Protein AF-A0A2N2CXT6-F1 (afdb_monomer_lite)

Foldseek 3Di:
DVQVVVLVVVCVVQHDVVSVVVVVVCVPPGDDDPPVPDDPPVNVVVVVVVVVVVVVVVVVVVVVVVVVVVVVVVVVVVVVVVVVVVVVVVVVVVVVVVVVVVVVVVVVLVVQLVLLLVQLLVLVVVVAQPDPVLSVVVSVVDDSSPFDADPVRHTPCVVVVVVVCCVVPVVSGHDPPPPDDPPPPDDDDDPPPPPDDPPVVVVVVPPDDDD

Sequence (211 aa):
MKRMSYLKKLKELIGDEAFKKVEVDLNGKELILNDGNYIPKKTFDDKLDEIKTLTKEKETLTGDLKTSQESLKKMEDEKKSGNQTVEQQIADLTKKIDEQNNKIAQKDKELQLKSNESLLKDSLTGAGVKNPKNLKLLMKEFDLDKLEVDKDGKIKGFDDSVKKLQEDYKPLFGEEQFGGTPPGQGNGATTEDMKEMSTEDFYSSEVFGKK

Secondary structure (DSSP, 8-state):
-HHHHHHHHHHHHH-HHHHHHHHHHHTTPPP---SS----HHHHHHHHHHHHHHHHHHHHHHHHHHHHHHHHHHHHHHHHHHHHHHHHHHHHHHHHHHHHHHHHHHHHHHHHHHHHHHHHHHHHHHTTB--HHHHHHHGGGS-GGG--B-TTSPBTTHHHHHHHHHHHTGGGSB-----PPPTT------TTTTS---HHHHHTTTS----

Structure (mmCIF, N/CA/C/O backbone):
data_AF-A0A2N2CXT6-F1
#
_entry.id   AF-A0A2N2CXT6-F1
#
loop_
_atom_site.group_PDB
_atom_site.id
_atom_site.type_symbol
_atom_site.label_atom_id
_atom_site.label_alt_id
_atom_site.label_comp_id
_atom_site.label_asym_id
_atom_site.label_entity_id
_atom_site.label_seq_id
_atom_site.pdbx_PDB_ins_code
_atom_site.Cartn_x
_atom_site.Cartn_y
_atom_site.Cartn_z
_atom_site.occupancy
_atom_site.B_iso_or_equiv
_atom_site.auth_seq_id
_atom_site.auth_comp_id
_atom_site.auth_asym_id
_atom_site.auth_atom_id
_atom_site.pdbx_PDB_model_num
ATOM 1 N N . MET A 1 1 ? -52.787 5.821 65.951 1.00 48.72 1 MET A N 1
ATOM 2 C CA . MET A 1 1 ? -54.175 5.540 65.503 1.00 48.72 1 MET A CA 1
ATOM 3 C C . MET A 1 1 ? -54.448 4.062 65.179 1.00 48.72 1 MET A C 1
ATOM 5 O O . MET A 1 1 ? -55.516 3.592 65.537 1.00 48.72 1 MET A O 1
ATOM 9 N N . LYS A 1 2 ? -53.515 3.297 64.578 1.00 56.22 2 LYS A N 1
ATOM 10 C CA . LYS A 1 2 ? -53.733 1.874 64.212 1.00 56.22 2 LYS A CA 1
ATOM 11 C C . LYS A 1 2 ? -53.979 0.908 65.389 1.00 56.22 2 LYS A C 1
ATOM 13 O O . LYS A 1 2 ? -54.825 0.031 65.271 1.00 56.22 2 LYS A O 1
ATOM 18 N N . ARG A 1 3 ? -53.331 1.110 66.545 1.00 56.34 3 ARG A N 1
ATOM 19 C CA . ARG A 1 3 ? -53.453 0.231 67.732 1.00 56.34 3 ARG A CA 1
ATOM 20 C C . ARG A 1 3 ? -54.899 0.096 68.260 1.00 56.34 3 ARG A C 1
ATOM 22 O O . ARG A 1 3 ? -55.340 -1.002 68.575 1.00 56.34 3 ARG A O 1
ATOM 29 N N . MET A 1 4 ? -55.667 1.194 68.254 1.00 60.06 4 MET A N 1
ATOM 30 C CA . MET A 1 4 ? -57.096 1.217 68.628 1.00 60.06 4 MET A CA 1
ATOM 31 C C . MET A 1 4 ? -57.998 0.488 67.614 1.00 60.06 4 MET A C 1
ATOM 33 O O . MET A 1 4 ? -59.051 -0.024 67.979 1.00 60.06 4 MET A O 1
ATOM 37 N N . SER A 1 5 ? -57.589 0.410 66.341 1.00 71.88 5 SER A N 1
ATOM 38 C CA . SER A 1 5 ? -58.361 -0.262 65.286 1.00 71.88 5 SER A CA 1
ATOM 39 C C . SER A 1 5 ? -58.267 -1.788 65.383 1.00 71.88 5 SER A C 1
ATOM 41 O O . SER A 1 5 ? -59.262 -2.480 65.179 1.00 71.88 5 SER A O 1
ATOM 43 N N . TYR A 1 6 ? -57.095 -2.316 65.742 1.00 78.62 6 TYR A N 1
ATOM 44 C CA . TYR A 1 6 ? -56.853 -3.758 65.824 1.00 78.62 6 TYR A CA 1
ATOM 45 C C . TYR A 1 6 ? -57.490 -4.407 67.062 1.00 78.62 6 TYR A C 1
ATOM 47 O O . TYR A 1 6 ? -58.103 -5.464 66.941 1.00 78.62 6 TYR A O 1
ATOM 55 N N . LEU A 1 7 ? -57.436 -3.742 68.223 1.00 81.69 7 LEU A N 1
ATOM 56 C CA . LEU A 1 7 ? -58.114 -4.206 69.443 1.00 81.69 7 LEU A CA 1
ATOM 57 C C . LEU A 1 7 ? -59.638 -4.240 69.276 1.00 81.69 7 LEU A C 1
ATOM 59 O O . LEU A 1 7 ? -60.282 -5.193 69.704 1.00 81.69 7 LEU A O 1
ATOM 63 N N . LYS A 1 8 ? -60.209 -3.239 68.593 1.00 83.56 8 LYS A N 1
ATOM 64 C CA . LYS A 1 8 ? -61.645 -3.192 68.299 1.00 83.56 8 LYS A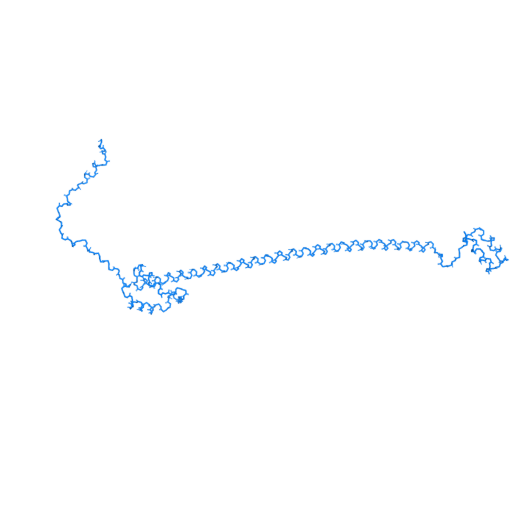 CA 1
ATOM 65 C C . LYS A 1 8 ? -62.089 -4.358 67.407 1.00 83.56 8 LYS A C 1
ATOM 67 O O . LYS A 1 8 ? -63.059 -5.027 67.738 1.00 83.56 8 LYS A O 1
ATOM 72 N N . LYS A 1 9 ? -61.343 -4.647 66.332 1.00 81.62 9 LYS A N 1
ATOM 73 C CA . LYS A 1 9 ? -61.611 -5.802 65.454 1.00 81.62 9 LYS A CA 1
ATOM 74 C C . LYS A 1 9 ? -61.485 -7.137 66.190 1.00 81.62 9 LYS A C 1
ATOM 76 O O . LYS A 1 9 ? -62.296 -8.027 65.970 1.00 81.62 9 LYS A O 1
ATOM 81 N N . LEU A 1 10 ? -60.489 -7.274 67.071 1.00 83.38 10 LEU A N 1
ATOM 82 C CA . LEU A 1 10 ? -60.334 -8.477 67.890 1.00 83.38 10 LEU A CA 1
ATOM 83 C C . LEU A 1 10 ? -61.543 -8.667 68.813 1.00 83.38 10 LEU A C 1
ATOM 85 O O . LEU A 1 10 ? -62.106 -9.756 68.848 1.00 83.38 10 LEU A O 1
ATOM 89 N N . LYS A 1 11 ? -61.970 -7.600 69.500 1.00 87.50 11 LYS A N 1
ATOM 90 C CA . LYS A 1 11 ? -63.149 -7.600 70.373 1.00 87.50 11 LYS A CA 1
ATOM 91 C C . LYS A 1 11 ? -64.435 -7.973 69.622 1.00 87.50 11 LYS A C 1
ATOM 93 O O . LYS A 1 11 ? -65.212 -8.769 70.134 1.00 87.50 11 LYS A O 1
ATOM 98 N N . GLU A 1 12 ? -64.634 -7.460 68.408 1.00 87.50 12 GLU A N 1
ATOM 99 C CA . GLU A 1 12 ? -65.776 -7.819 67.547 1.00 87.50 12 GLU A CA 1
ATOM 100 C C . GLU A 1 12 ? -65.766 -9.302 67.121 1.00 87.50 12 GLU A C 1
ATOM 102 O O . GLU A 1 12 ? -66.828 -9.906 67.014 1.00 87.50 12 GLU A O 1
ATOM 107 N N . LEU A 1 13 ? -64.589 -9.904 66.915 1.00 86.19 13 LEU A N 1
ATOM 108 C CA . LEU A 1 13 ? -64.441 -11.304 66.487 1.00 86.19 13 LEU A CA 1
ATOM 109 C C . LEU A 1 13 ? -64.679 -12.325 67.605 1.00 86.19 13 LEU A C 1
ATOM 111 O O . LEU A 1 13 ? -65.256 -13.380 67.353 1.00 86.19 13 LEU A O 1
ATOM 115 N N . ILE A 1 14 ? -64.192 -12.040 68.815 1.00 85.75 14 ILE A N 1
ATOM 116 C CA . ILE A 1 14 ? -64.220 -12.998 69.936 1.00 85.75 14 ILE A CA 1
ATOM 117 C C . ILE A 1 14 ? -65.287 -12.670 70.990 1.00 85.75 14 ILE A C 1
ATOM 119 O O . ILE A 1 14 ? -65.556 -13.495 71.860 1.00 85.75 14 ILE A O 1
ATOM 123 N N . GLY A 1 15 ? -65.909 -11.489 70.910 1.00 90.31 15 GLY A N 1
ATOM 124 C CA . GLY A 1 15 ? -66.922 -11.008 71.848 1.00 90.31 15 GLY A CA 1
ATOM 125 C C . GLY A 1 15 ? -66.353 -10.439 73.156 1.00 90.31 15 GLY A C 1
ATOM 126 O O . GLY A 1 15 ? -65.219 -10.713 73.552 1.00 90.31 15 GLY A O 1
ATOM 127 N N . ASP A 1 16 ? -67.167 -9.640 73.853 1.00 87.75 16 ASP A N 1
ATOM 128 C CA . ASP A 1 16 ? -66.777 -8.868 75.046 1.00 87.75 16 ASP A CA 1
ATOM 129 C C . ASP A 1 16 ? -66.263 -9.726 76.210 1.00 87.75 16 ASP A C 1
ATOM 131 O O . ASP A 1 16 ? -65.335 -9.327 76.917 1.00 87.75 16 ASP A O 1
ATOM 135 N N . GLU A 1 17 ? -66.856 -10.900 76.420 1.00 85.88 17 GLU A N 1
ATOM 136 C CA . GLU A 1 17 ? -66.517 -11.787 77.537 1.00 85.88 17 GLU A CA 1
ATOM 137 C C . GLU A 1 17 ? -65.172 -12.496 77.337 1.00 85.88 17 GLU A C 1
ATOM 139 O O . GLU A 1 17 ? -64.356 -12.551 78.260 1.00 85.88 17 GLU A O 1
ATOM 144 N N . ALA A 1 18 ? -64.904 -12.990 76.124 1.00 85.56 18 ALA A N 1
ATOM 145 C CA . ALA A 1 18 ? -63.624 -13.610 75.793 1.00 85.56 18 ALA A CA 1
ATOM 146 C C . ALA A 1 18 ? -62.510 -12.560 75.665 1.00 85.56 18 ALA A C 1
ATOM 148 O O . ALA A 1 18 ? -61.386 -12.801 76.107 1.00 85.56 18 ALA A O 1
ATOM 149 N N . PHE A 1 19 ? -62.828 -11.370 75.140 1.00 87.50 19 PHE A N 1
ATOM 150 C CA . PHE A 1 19 ? -61.871 -10.274 75.012 1.00 87.50 19 PHE A CA 1
ATOM 151 C C . PHE A 1 19 ? -61.313 -9.819 76.360 1.00 87.50 19 PHE A C 1
ATOM 153 O O . PHE A 1 19 ? -60.107 -9.640 76.461 1.00 87.50 19 PHE A O 1
ATOM 160 N N . LYS A 1 20 ? -62.133 -9.717 77.417 1.00 87.25 20 LYS A N 1
ATOM 161 C CA . LYS A 1 20 ? -61.652 -9.342 78.763 1.00 87.25 20 LYS A CA 1
ATOM 162 C C . LYS A 1 20 ? -60.561 -10.274 79.301 1.00 87.25 20 LYS A C 1
ATOM 164 O O . LYS A 1 20 ? -59.639 -9.804 79.955 1.00 87.25 20 LYS A O 1
ATOM 169 N N . LYS A 1 21 ? -60.648 -11.582 79.030 1.00 85.81 21 LYS A N 1
ATOM 170 C CA . LYS A 1 21 ? -59.610 -12.547 79.440 1.00 85.81 21 LYS A CA 1
ATOM 171 C C . LYS A 1 21 ? -58.322 -12.337 78.641 1.00 85.81 21 LYS A C 1
ATOM 173 O O . LYS A 1 21 ? -57.248 -12.236 79.218 1.00 85.81 21 LYS A O 1
ATOM 178 N N . VAL A 1 22 ? -58.456 -12.182 77.325 1.00 84.25 22 VAL A N 1
ATOM 179 C CA . VAL A 1 22 ? -57.323 -11.956 76.416 1.00 84.25 22 VAL A CA 1
ATOM 180 C C . VAL A 1 22 ? -56.658 -10.594 76.654 1.00 84.25 22 VAL A C 1
ATOM 182 O O . VAL A 1 22 ? -55.449 -10.478 76.508 1.00 84.25 22 VAL A O 1
ATOM 185 N N . GLU A 1 23 ? -57.406 -9.563 77.050 1.00 83.19 23 GLU A N 1
ATOM 186 C CA . GLU A 1 23 ? -56.890 -8.225 77.369 1.00 83.19 23 GLU A CA 1
ATOM 187 C C . GLU A 1 23 ? -55.966 -8.236 78.594 1.00 83.19 23 GLU A C 1
ATOM 189 O O . GLU A 1 23 ? -54.913 -7.595 78.577 1.00 83.19 23 GLU A O 1
ATOM 194 N N . VAL A 1 24 ? -56.318 -9.016 79.620 1.00 83.50 24 VAL A N 1
ATOM 195 C CA . VAL A 1 24 ? -55.458 -9.244 80.791 1.00 83.50 24 VAL A CA 1
ATOM 196 C C . VAL A 1 24 ? -54.164 -9.953 80.374 1.00 83.50 24 VAL A C 1
ATOM 198 O O . VAL A 1 24 ? -53.077 -9.498 80.730 1.00 83.50 24 VAL A O 1
ATOM 201 N N . ASP A 1 25 ? -54.264 -11.000 79.550 1.00 84.75 25 ASP A N 1
ATOM 202 C CA . ASP A 1 25 ? -53.106 -11.773 79.072 1.00 84.75 25 ASP A CA 1
ATOM 203 C C . ASP A 1 25 ? -52.219 -10.992 78.087 1.00 84.75 25 ASP A C 1
ATOM 205 O O . ASP A 1 25 ? -51.001 -11.199 78.012 1.00 84.75 25 ASP A O 1
ATOM 209 N N . LEU A 1 26 ? -52.815 -10.062 77.336 1.00 82.31 26 LEU A N 1
ATOM 210 C CA . LEU A 1 26 ? -52.103 -9.159 76.439 1.00 82.31 26 LEU A CA 1
ATOM 211 C C . LEU A 1 26 ? -51.131 -8.274 77.212 1.00 82.31 26 LEU A C 1
ATOM 213 O O . LEU A 1 26 ? -50.069 -7.966 76.674 1.00 82.31 26 LEU A O 1
ATOM 217 N N . ASN A 1 27 ? -51.449 -7.900 78.456 1.00 81.31 27 ASN A N 1
ATOM 218 C CA . ASN A 1 27 ? -50.549 -7.185 79.366 1.00 81.31 27 ASN A CA 1
ATOM 219 C C . ASN A 1 27 ? -49.819 -5.997 78.692 1.00 81.31 27 ASN A C 1
ATOM 221 O O . ASN A 1 27 ? -48.601 -5.845 78.784 1.00 81.31 27 ASN A O 1
ATOM 225 N N . GLY A 1 28 ? -50.554 -5.202 77.907 1.00 75.44 28 GLY A N 1
ATOM 226 C CA . GLY A 1 28 ? -50.016 -4.042 77.185 1.00 75.44 28 GLY A CA 1
ATOM 227 C C . GLY A 1 28 ? -49.174 -4.347 75.935 1.00 75.44 28 GLY A C 1
ATOM 228 O O . GLY A 1 28 ? -48.666 -3.411 75.313 1.00 75.44 28 GLY A O 1
ATOM 229 N N . LYS A 1 29 ? -49.033 -5.616 75.527 1.00 80.50 29 LYS A N 1
ATOM 230 C CA . LYS A 1 29 ? -48.363 -6.002 74.276 1.00 80.50 29 LYS A CA 1
ATOM 231 C C . LYS A 1 29 ? -49.138 -5.485 73.066 1.00 80.50 29 LYS A C 1
ATOM 233 O O . LYS A 1 29 ? -50.366 -5.527 73.007 1.00 80.50 29 LYS A O 1
ATOM 238 N N . GLU A 1 30 ? -48.398 -5.000 72.079 1.00 73.44 30 GLU A N 1
ATOM 239 C CA . GLU A 1 30 ? -48.969 -4.484 70.842 1.00 73.44 30 GLU A CA 1
ATOM 240 C C . GLU A 1 30 ? -49.370 -5.630 69.909 1.00 73.44 30 GLU A C 1
ATOM 242 O O . GLU A 1 30 ? -48.561 -6.493 69.573 1.00 73.44 30 GLU A O 1
ATOM 247 N N . LEU A 1 31 ? -50.636 -5.632 69.492 1.00 75.38 31 LEU A N 1
ATOM 248 C CA . LEU A 1 31 ? -51.155 -6.585 68.520 1.00 75.38 31 LEU A CA 1
ATOM 249 C C . LEU A 1 31 ? -50.823 -6.138 67.102 1.00 75.38 31 LEU A C 1
ATOM 251 O O . LEU A 1 31 ? -51.122 -5.010 66.702 1.00 75.38 31 LEU A O 1
ATOM 255 N N . ILE A 1 32 ? -50.279 -7.070 66.329 1.00 72.06 32 ILE A N 1
ATOM 256 C CA . ILE A 1 32 ? -50.061 -6.918 64.897 1.00 72.06 32 ILE A CA 1
ATOM 257 C C . ILE A 1 32 ? -50.969 -7.922 64.196 1.00 72.06 32 ILE A C 1
ATOM 259 O O . ILE A 1 32 ? -50.835 -9.129 64.379 1.00 72.06 32 ILE A O 1
ATOM 263 N N . LEU A 1 33 ? -51.905 -7.414 63.400 1.00 70.50 33 LEU A N 1
ATOM 264 C CA . LEU A 1 33 ? -52.712 -8.235 62.506 1.00 70.50 33 LEU A CA 1
ATOM 265 C C . LEU A 1 33 ? -51.978 -8.350 61.172 1.00 70.50 33 LEU A C 1
ATOM 267 O O . LEU A 1 33 ? -51.601 -7.336 60.588 1.00 70.50 33 LEU A O 1
ATOM 271 N N . ASN A 1 34 ? -51.772 -9.579 60.698 1.00 69.06 34 ASN A N 1
ATOM 272 C CA . ASN A 1 34 ? -51.255 -9.810 59.355 1.00 69.06 34 ASN A CA 1
ATOM 273 C C . ASN A 1 34 ? -52.377 -9.549 58.336 1.00 69.06 34 ASN A C 1
ATOM 275 O O . ASN A 1 34 ? -53.095 -10.459 57.935 1.00 69.06 34 ASN A O 1
ATOM 279 N N . ASP A 1 35 ? -52.549 -8.279 57.974 1.00 71.88 35 ASP A N 1
ATOM 280 C CA . ASP A 1 35 ? -53.516 -7.776 56.992 1.00 71.88 35 ASP A CA 1
ATOM 281 C C . ASP A 1 35 ? -52.929 -7.708 55.566 1.00 71.88 35 ASP A C 1
ATOM 283 O O . ASP A 1 35 ? -53.456 -7.005 54.706 1.00 71.88 35 ASP A O 1
ATOM 287 N N . GLY A 1 36 ? -51.826 -8.425 55.314 1.00 71.56 36 GLY A N 1
ATOM 288 C CA . GLY A 1 36 ? -51.054 -8.356 54.070 1.00 71.56 36 GLY A CA 1
ATOM 289 C C . GLY A 1 36 ? -50.041 -7.206 54.027 1.00 71.56 36 GLY A C 1
ATOM 290 O O . GLY A 1 36 ? -49.207 -7.174 53.127 1.00 71.56 36 GLY A O 1
ATOM 291 N N . ASN A 1 37 ? -50.061 -6.299 55.011 1.00 74.44 37 ASN A N 1
ATOM 292 C CA . ASN A 1 37 ? -49.143 -5.159 55.105 1.00 74.44 37 ASN A CA 1
ATOM 293 C C . ASN A 1 37 ? -48.044 -5.345 56.168 1.00 74.44 37 ASN A C 1
ATOM 295 O O . ASN A 1 37 ? -47.191 -4.472 56.345 1.00 74.44 37 ASN A O 1
ATOM 299 N N . TYR A 1 38 ? -48.066 -6.461 56.900 1.00 80.81 38 TYR A N 1
ATOM 300 C CA . TYR A 1 38 ? -47.029 -6.800 57.866 1.00 80.81 38 TYR A CA 1
ATOM 301 C C . TYR A 1 38 ? -45.895 -7.574 57.191 1.00 80.81 38 TYR A C 1
ATOM 303 O O . TYR A 1 38 ? -46.092 -8.686 56.706 1.00 80.81 38 TYR A O 1
ATOM 311 N N . ILE A 1 39 ? -44.693 -6.998 57.203 1.00 79.94 39 ILE A N 1
ATOM 312 C CA . ILE A 1 39 ? -43.472 -7.646 56.719 1.00 79.94 39 ILE A CA 1
ATOM 313 C C . ILE A 1 39 ? -42.577 -7.924 57.933 1.00 79.94 39 ILE A C 1
ATOM 315 O O . ILE A 1 39 ? -42.188 -6.981 58.629 1.00 79.94 39 ILE A O 1
ATOM 319 N N . PRO A 1 40 ? -42.236 -9.194 58.216 1.00 87.56 40 PRO A N 1
ATOM 320 C CA . PRO A 1 40 ? -41.283 -9.527 59.266 1.00 87.56 40 PRO A CA 1
ATOM 321 C C . PRO A 1 40 ? -39.928 -8.865 59.008 1.00 87.56 40 PRO A C 1
ATOM 323 O O . PRO A 1 40 ? -39.448 -8.851 57.875 1.00 87.56 40 PRO A O 1
ATOM 326 N N . LYS A 1 41 ? -39.273 -8.379 60.068 1.00 88.38 41 LYS A N 1
ATOM 327 C CA . LYS A 1 41 ? -37.978 -7.685 59.964 1.00 88.38 41 LYS A CA 1
ATOM 328 C C . LYS A 1 41 ? -36.941 -8.491 59.173 1.00 88.38 41 LYS A C 1
ATOM 330 O O . LYS A 1 41 ? -36.310 -7.941 58.286 1.00 88.38 41 LYS A O 1
ATOM 335 N N . LYS A 1 42 ? -36.849 -9.802 59.424 1.00 92.31 42 LYS A N 1
ATOM 336 C CA . LYS A 1 42 ? -35.959 -10.705 58.681 1.00 92.31 42 LYS A CA 1
ATOM 337 C C . LYS A 1 42 ? -36.195 -10.631 57.166 1.00 92.31 42 LYS A C 1
ATOM 339 O O . LYS A 1 42 ? -35.255 -10.455 56.415 1.00 92.31 42 LYS A O 1
ATOM 344 N N . THR A 1 43 ? -37.452 -10.693 56.725 1.00 87.62 43 THR A N 1
ATOM 345 C CA . THR A 1 43 ? -37.811 -10.617 55.301 1.00 87.62 43 THR A CA 1
ATOM 346 C C . THR A 1 43 ? -37.481 -9.255 54.689 1.00 87.62 43 THR A C 1
ATOM 348 O O . THR A 1 43 ? -37.123 -9.182 53.516 1.00 87.62 43 THR A O 1
ATOM 351 N N . PHE A 1 44 ? -37.612 -8.173 55.462 1.00 90.44 44 PHE A N 1
ATOM 352 C CA . PHE A 1 44 ? -37.191 -6.842 55.029 1.00 90.44 44 PHE A CA 1
ATOM 353 C C . PHE A 1 44 ? -35.667 -6.752 54.892 1.00 90.44 44 PHE A C 1
ATOM 355 O O . PHE A 1 44 ? -35.188 -6.294 53.859 1.00 90.44 44 PHE A O 1
ATOM 362 N N . ASP A 1 45 ? -34.927 -7.222 55.899 1.00 93.88 45 ASP A N 1
ATOM 363 C CA . ASP A 1 45 ? -33.463 -7.215 55.913 1.00 93.88 45 ASP A CA 1
ATOM 364 C C . ASP A 1 45 ? -32.904 -8.072 54.756 1.00 93.88 45 ASP A C 1
ATOM 366 O O . ASP A 1 45 ? -32.078 -7.583 53.986 1.00 93.88 45 ASP A O 1
ATOM 370 N N . ASP A 1 46 ? -33.447 -9.279 54.540 1.00 92.38 46 ASP A N 1
ATOM 371 C CA . ASP A 1 46 ? -33.073 -10.173 53.432 1.00 92.38 46 ASP A CA 1
ATOM 372 C C . ASP A 1 46 ? -33.259 -9.481 52.063 1.00 92.38 46 ASP A C 1
ATOM 374 O O . ASP A 1 46 ? -32.357 -9.477 51.223 1.00 92.38 46 ASP A O 1
ATOM 378 N N . LYS A 1 47 ? -34.413 -8.829 51.840 1.00 91.81 47 LYS A N 1
ATOM 379 C CA . LYS A 1 47 ? -34.688 -8.086 50.596 1.00 91.81 47 LYS A CA 1
ATOM 380 C C . LYS A 1 47 ? -33.820 -6.844 50.439 1.00 91.81 47 LYS A C 1
ATOM 382 O O . LYS A 1 47 ? -33.459 -6.482 49.321 1.00 91.81 47 LYS A O 1
ATOM 387 N N . LEU A 1 48 ? -33.513 -6.157 51.535 1.00 92.06 48 LEU A N 1
ATOM 388 C CA . LEU A 1 48 ? -32.657 -4.980 51.510 1.00 92.06 48 LEU A CA 1
ATOM 389 C C . LEU A 1 48 ? -31.233 -5.358 51.088 1.00 92.06 48 LEU A C 1
ATOM 391 O O . LEU A 1 48 ? -30.619 -4.643 50.294 1.00 92.06 48 LEU A O 1
ATOM 395 N N . ASP A 1 49 ? -30.717 -6.475 51.590 1.00 93.56 49 ASP A N 1
ATOM 396 C CA . ASP A 1 49 ? -29.387 -6.962 51.232 1.00 93.56 49 ASP A CA 1
ATOM 397 C C . ASP A 1 49 ? -29.335 -7.512 49.800 1.00 93.56 49 ASP A C 1
ATOM 399 O O . ASP A 1 49 ? -28.364 -7.248 49.083 1.00 93.56 49 ASP A O 1
ATOM 403 N N . GLU A 1 50 ? -30.408 -8.151 49.325 1.00 92.19 50 GLU A N 1
ATOM 404 C CA . GLU A 1 50 ? -30.582 -8.509 47.911 1.00 92.19 50 GLU A CA 1
ATOM 405 C C . GLU A 1 50 ? -30.533 -7.261 47.010 1.00 92.19 50 GLU A C 1
ATOM 407 O O . GLU A 1 50 ? -29.742 -7.202 46.068 1.00 92.19 50 GLU A O 1
ATOM 412 N N . ILE A 1 51 ? -31.295 -6.210 47.340 1.00 91.69 51 ILE A N 1
ATOM 413 C CA . ILE A 1 51 ? -31.312 -4.949 46.577 1.00 91.69 51 ILE A CA 1
ATOM 414 C C . ILE A 1 51 ? -29.931 -4.291 46.552 1.00 91.69 51 ILE A C 1
ATOM 416 O O . ILE A 1 51 ? -29.492 -3.829 45.496 1.00 91.69 51 ILE A O 1
ATOM 420 N N . LYS A 1 52 ? -29.223 -4.242 47.687 1.00 93.50 52 LYS A N 1
ATOM 421 C CA . LYS A 1 52 ? -27.855 -3.697 47.736 1.00 93.50 52 LYS A CA 1
ATOM 422 C C . LYS A 1 52 ? -26.906 -4.493 46.846 1.00 93.50 52 LYS A C 1
ATOM 424 O O . LYS A 1 52 ? -26.075 -3.895 46.167 1.00 93.50 52 LYS A O 1
ATOM 429 N N . THR A 1 53 ? -27.027 -5.818 46.854 1.00 91.94 53 THR A N 1
ATOM 430 C CA . THR A 1 53 ? -26.190 -6.710 46.044 1.00 91.94 53 THR A CA 1
ATOM 431 C C . THR A 1 53 ? -26.448 -6.484 44.559 1.00 91.94 53 THR A C 1
ATOM 433 O O . THR A 1 53 ? -25.512 -6.177 43.825 1.00 91.94 53 THR A O 1
ATOM 436 N N . LEU A 1 54 ? -27.716 -6.496 44.141 1.00 88.62 54 LEU A N 1
ATOM 437 C CA . LEU A 1 54 ? -28.116 -6.230 42.757 1.00 88.62 54 LEU A CA 1
ATOM 438 C C . LEU A 1 54 ? -27.711 -4.827 42.290 1.00 88.62 54 LEU A C 1
ATOM 440 O O . LEU A 1 54 ? -27.324 -4.641 41.140 1.00 88.62 54 LEU A O 1
ATOM 444 N N . THR A 1 55 ? -27.779 -3.829 43.173 1.00 86.38 55 THR A N 1
ATOM 445 C CA . THR A 1 55 ? -27.362 -2.457 42.845 1.00 86.38 55 THR A CA 1
ATOM 446 C C . THR A 1 55 ? -25.864 -2.396 42.566 1.00 86.38 55 THR A C 1
ATOM 448 O O . THR A 1 55 ? -25.466 -1.850 41.540 1.00 86.38 55 THR A O 1
ATOM 451 N N . LYS A 1 56 ? -25.042 -3.017 43.422 1.00 91.50 56 LYS A N 1
ATOM 452 C CA . LYS A 1 56 ? -23.591 -3.108 43.202 1.00 91.50 56 LYS A CA 1
ATOM 453 C C . LYS A 1 56 ? -23.258 -3.857 41.917 1.00 91.50 56 LYS A C 1
ATOM 455 O O . LYS A 1 56 ? -22.421 -3.404 41.149 1.00 91.50 56 LYS A O 1
ATOM 460 N N . GLU A 1 57 ? -23.921 -4.982 41.666 1.00 88.38 57 GLU A N 1
ATOM 461 C CA . GLU A 1 57 ? -23.709 -5.766 40.447 1.00 88.38 57 GLU A CA 1
ATOM 462 C C . GLU A 1 57 ? -24.064 -4.959 39.193 1.00 88.38 57 GLU A C 1
ATOM 464 O O . GLU A 1 57 ? -23.293 -4.922 38.236 1.00 88.38 57 GLU A O 1
ATOM 469 N N . LYS A 1 58 ? -25.183 -4.227 39.222 1.00 86.38 58 LYS A N 1
ATOM 470 C CA . LYS A 1 58 ? -25.583 -3.329 38.136 1.00 86.38 58 LYS A CA 1
ATOM 471 C C . LYS A 1 58 ? -24.565 -2.213 37.903 1.00 86.38 58 LYS A C 1
ATOM 473 O O . LYS A 1 58 ? -24.287 -1.890 36.749 1.00 86.38 58 LYS A O 1
ATOM 478 N N . GLU A 1 59 ? -24.034 -1.607 38.962 1.00 89.88 59 GLU A N 1
ATOM 479 C CA . GLU A 1 59 ? -22.996 -0.576 38.856 1.00 89.88 59 GLU A CA 1
ATOM 480 C C . GLU A 1 59 ? -21.722 -1.133 38.213 1.00 89.88 59 GLU A C 1
ATOM 482 O O . GLU A 1 59 ? -21.221 -0.531 37.263 1.00 89.88 59 GLU A O 1
ATOM 487 N N . THR A 1 60 ? -21.263 -2.311 38.648 1.00 88.62 60 THR A N 1
ATOM 488 C CA . THR A 1 60 ? -20.116 -3.011 38.049 1.00 88.62 60 THR A CA 1
ATOM 489 C C . THR A 1 60 ? -20.354 -3.304 36.571 1.00 88.62 60 THR A C 1
ATOM 491 O O . THR A 1 60 ? -19.566 -2.877 35.734 1.00 88.62 60 THR A O 1
ATOM 494 N N . LEU A 1 61 ? -21.484 -3.933 36.225 1.00 84.06 61 LEU A N 1
ATOM 495 C CA . LEU A 1 61 ? -21.828 -4.253 34.835 1.00 84.06 61 LEU A CA 1
ATOM 496 C C . LEU A 1 61 ? -21.919 -3.002 33.954 1.00 84.06 61 LEU A C 1
ATOM 498 O O . LEU A 1 61 ? -21.519 -3.024 32.792 1.00 84.06 61 LEU A O 1
ATOM 502 N N . THR A 1 62 ? -22.433 -1.897 34.496 1.00 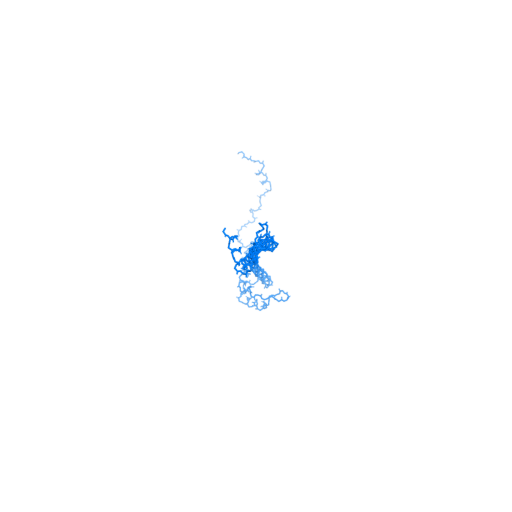85.25 62 THR A N 1
ATOM 503 C CA . THR A 1 62 ? -22.505 -0.619 33.773 1.00 85.25 62 THR A CA 1
ATOM 504 C C . THR A 1 62 ? -21.110 -0.031 33.549 1.00 85.25 62 THR A C 1
ATOM 506 O O . THR A 1 62 ? -20.837 0.502 32.471 1.00 85.25 62 THR A O 1
ATOM 509 N N . GLY A 1 63 ? -20.224 -0.143 34.543 1.00 88.81 63 GLY A N 1
ATOM 510 C CA . GLY A 1 63 ? -18.816 0.236 34.428 1.00 88.81 63 GLY A CA 1
ATOM 511 C C . GLY A 1 63 ? -18.093 -0.573 33.352 1.00 88.81 63 GLY A C 1
ATOM 512 O O . GLY A 1 63 ? -17.536 0.011 32.423 1.00 88.81 63 GLY A O 1
ATOM 513 N N . ASP A 1 64 ? -18.194 -1.900 33.420 1.00 86.81 64 ASP A N 1
ATOM 514 C CA . ASP A 1 64 ? -17.574 -2.820 32.463 1.00 86.81 64 ASP A CA 1
ATOM 515 C C . ASP A 1 64 ? -18.072 -2.573 31.034 1.00 86.81 64 ASP A C 1
ATOM 517 O O . ASP A 1 64 ? -17.279 -2.513 30.090 1.00 86.81 64 ASP A O 1
ATOM 521 N N . LEU A 1 65 ? -19.383 -2.355 30.865 1.00 84.38 65 LEU A N 1
ATOM 522 C CA . LEU A 1 65 ? -19.975 -2.034 29.567 1.00 84.38 65 LEU A CA 1
ATOM 523 C C . LEU A 1 65 ? -19.384 -0.745 28.988 1.00 84.38 65 LEU A C 1
ATOM 525 O O . LEU A 1 65 ? -19.036 -0.704 27.806 1.00 84.38 65 LEU A O 1
ATOM 529 N N . LYS A 1 66 ? -19.236 0.297 29.812 1.00 89.31 66 LYS A N 1
ATOM 530 C CA . LYS A 1 66 ? -18.653 1.572 29.385 1.00 89.31 66 LYS A CA 1
ATOM 531 C C . LYS A 1 66 ? -17.192 1.402 28.961 1.00 89.31 66 LYS A C 1
ATOM 533 O O . LYS A 1 66 ? -16.817 1.868 27.887 1.00 89.31 66 LYS A O 1
ATOM 538 N N . THR A 1 67 ? -16.387 0.686 29.745 1.00 88.56 67 THR A N 1
ATOM 539 C CA . THR A 1 67 ? -14.985 0.396 29.404 1.00 88.56 67 THR A CA 1
ATOM 540 C C . THR A 1 67 ? -14.866 -0.418 28.113 1.00 88.56 67 THR A C 1
ATOM 542 O O . THR A 1 67 ? -13.999 -0.148 27.277 1.00 88.56 67 THR A O 1
ATOM 545 N N . SER A 1 68 ? -15.760 -1.387 27.906 1.00 79.31 68 SER A N 1
ATOM 546 C CA . SER A 1 68 ? -15.800 -2.186 26.679 1.00 79.31 68 SER A CA 1
ATOM 547 C C . SER A 1 68 ? -16.157 -1.330 25.455 1.00 79.31 68 SER A C 1
ATOM 549 O O . SER A 1 68 ? -15.495 -1.418 24.421 1.00 79.31 68 SER A O 1
ATOM 551 N N . GLN A 1 69 ? -17.131 -0.422 25.583 1.00 84.69 69 GLN A N 1
ATOM 552 C CA . GLN A 1 69 ? -17.493 0.531 24.527 1.00 84.69 69 GLN A CA 1
ATOM 553 C C . GLN A 1 69 ? -16.350 1.494 24.175 1.00 84.69 69 GLN A C 1
ATOM 555 O O . GLN A 1 69 ? -16.118 1.765 22.996 1.00 84.69 69 GLN A O 1
ATOM 560 N N . GLU A 1 70 ? -15.625 2.005 25.172 1.00 89.06 70 GLU A N 1
ATOM 561 C CA . GLU A 1 70 ? -14.446 2.856 24.958 1.00 89.06 70 GLU A CA 1
ATOM 562 C C . GLU A 1 70 ? -13.327 2.090 24.236 1.00 89.06 70 GLU A C 1
ATOM 564 O O . GLU A 1 70 ? -12.732 2.610 23.289 1.00 89.06 70 GLU A O 1
ATOM 569 N N . SER A 1 71 ? -13.101 0.829 24.614 1.00 84.25 71 SER A N 1
ATOM 570 C CA . SER A 1 71 ? -12.112 -0.044 23.969 1.00 84.25 71 SER A CA 1
ATOM 571 C C . SER A 1 71 ? -12.467 -0.340 22.508 1.00 84.25 71 SER A C 1
ATOM 573 O O . SER A 1 71 ? -11.599 -0.265 21.640 1.00 84.25 71 SER A O 1
ATOM 575 N N . LEU A 1 72 ? -13.744 -0.611 22.212 1.00 83.50 72 LEU A N 1
ATOM 576 C CA . LEU A 1 72 ? -14.222 -0.837 20.844 1.00 83.50 72 LEU A CA 1
ATOM 577 C C . LEU A 1 72 ? -14.048 0.399 19.960 1.00 83.50 72 LEU A C 1
ATOM 579 O O . LEU A 1 72 ? -13.538 0.274 18.849 1.00 83.50 72 LEU A O 1
ATOM 583 N N . LYS A 1 73 ? -14.400 1.593 20.457 1.00 87.25 73 LYS A N 1
ATOM 584 C CA . LYS A 1 73 ? -14.166 2.845 19.719 1.00 87.25 73 LYS A CA 1
ATOM 585 C C . LYS A 1 73 ? -12.688 3.039 19.401 1.00 87.25 73 LYS A C 1
ATOM 587 O O . LYS A 1 73 ? -12.343 3.322 18.260 1.00 87.25 73 LYS A O 1
ATOM 592 N N . LYS A 1 74 ? -11.817 2.813 20.389 1.00 86.50 74 LYS A N 1
ATOM 593 C CA . LYS A 1 74 ? -10.370 2.919 20.193 1.00 86.50 74 LYS A CA 1
ATOM 594 C C . LYS A 1 74 ? -9.870 1.945 19.117 1.00 86.50 74 LYS A C 1
ATOM 596 O O . LYS A 1 74 ? -9.115 2.354 18.243 1.00 86.50 74 LYS A O 1
ATOM 601 N N . MET A 1 75 ? -10.336 0.692 19.131 1.00 78.88 75 MET A N 1
ATOM 602 C CA . MET A 1 75 ? -9.998 -0.295 18.096 1.00 78.88 75 MET A CA 1
ATOM 603 C C . MET A 1 75 ? -10.521 0.096 16.706 1.00 78.88 75 MET A C 1
ATOM 605 O O . MET A 1 75 ? -9.831 -0.121 15.710 1.00 78.88 75 MET A O 1
ATOM 609 N N . GLU A 1 76 ? -11.727 0.661 16.606 1.00 78.31 76 GLU A N 1
ATOM 610 C CA . GLU A 1 76 ? -12.268 1.153 15.333 1.00 78.31 76 GLU A CA 1
ATOM 611 C C . GLU A 1 76 ? -11.445 2.316 14.767 1.00 78.31 76 GLU A C 1
ATOM 613 O O . GLU A 1 76 ? -11.173 2.341 13.563 1.00 78.31 76 GLU A O 1
ATOM 618 N N . ASP A 1 77 ? -11.025 3.249 15.620 1.00 81.25 77 ASP A N 1
ATOM 619 C CA . ASP A 1 77 ? -10.207 4.399 15.232 1.00 81.25 77 ASP A CA 1
ATOM 620 C C . ASP A 1 77 ? -8.789 3.969 14.810 1.00 81.25 77 ASP A C 1
ATOM 622 O O . ASP A 1 77 ? -8.291 4.401 13.763 1.00 81.25 77 ASP A O 1
ATOM 626 N N 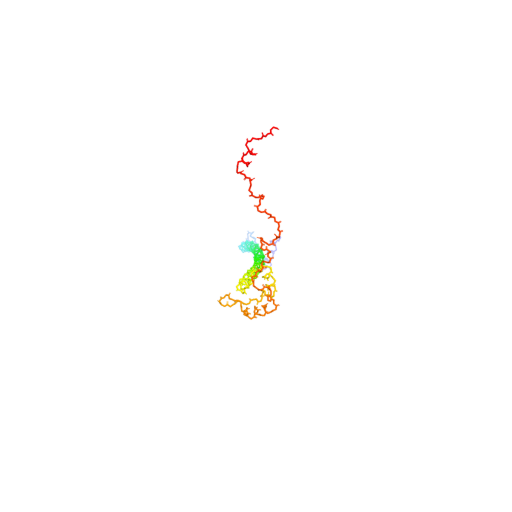. GLU A 1 78 ? -8.162 3.052 15.557 1.00 80.69 78 GLU A N 1
ATOM 627 C CA . GLU A 1 78 ? -6.865 2.443 15.214 1.00 80.69 78 GLU A CA 1
ATOM 628 C C . GLU A 1 78 ? -6.940 1.668 13.883 1.00 80.69 78 GLU A C 1
ATOM 630 O O . GLU A 1 78 ? -6.054 1.784 13.034 1.00 80.69 78 GLU A O 1
ATOM 635 N N . LYS A 1 79 ? -8.031 0.930 13.633 1.00 76.50 79 LYS A N 1
ATOM 636 C CA . LYS A 1 79 ? -8.228 0.185 12.378 1.00 76.50 79 LYS A CA 1
ATOM 637 C C . LYS A 1 79 ? -8.416 1.106 11.170 1.00 76.50 79 LYS A C 1
ATOM 639 O O . LYS A 1 79 ? -7.865 0.830 10.105 1.00 76.50 79 LYS A O 1
ATOM 644 N N . LYS A 1 80 ? -9.185 2.191 11.310 1.00 77.88 80 LYS A N 1
ATOM 645 C CA . LYS A 1 80 ? -9.396 3.172 10.230 1.00 77.88 80 LYS A CA 1
ATOM 646 C C . LYS A 1 80 ? -8.090 3.870 9.852 1.00 77.88 80 LYS A C 1
ATOM 648 O O . LYS A 1 80 ? -7.741 3.905 8.676 1.00 77.88 80 LYS A O 1
ATOM 653 N N . SER A 1 81 ? -7.348 4.354 10.845 1.00 73.44 81 SER A N 1
ATOM 654 C CA . SER A 1 81 ? -6.069 5.044 10.633 1.00 73.44 81 SER A CA 1
ATOM 655 C C . SER A 1 81 ? -4.981 4.121 10.067 1.00 73.44 81 SER A C 1
ATOM 657 O O . SER A 1 81 ? -4.271 4.510 9.135 1.00 73.44 81 SER A O 1
ATOM 659 N N . GLY A 1 82 ? -4.896 2.876 10.549 1.00 77.50 82 GLY A N 1
ATOM 660 C CA . GLY A 1 82 ? -4.000 1.858 9.996 1.00 77.50 82 GLY A CA 1
ATOM 661 C C . GLY A 1 82 ? -4.304 1.534 8.530 1.00 77.50 82 GLY A C 1
ATOM 662 O O . GLY A 1 82 ? -3.407 1.587 7.690 1.00 77.50 82 GLY A O 1
ATOM 663 N N . ASN A 1 83 ? -5.573 1.276 8.195 1.00 71.44 83 ASN A N 1
ATOM 664 C CA . ASN A 1 83 ? -5.970 0.933 6.826 1.00 71.44 83 ASN A CA 1
ATOM 665 C C . ASN A 1 83 ? -5.746 2.087 5.838 1.00 71.44 83 ASN A C 1
ATOM 667 O O . ASN A 1 83 ? -5.207 1.858 4.759 1.00 71.44 83 ASN A O 1
ATOM 671 N N . GLN A 1 84 ? -6.084 3.325 6.216 1.00 74.38 84 GLN A N 1
ATOM 672 C CA . GLN A 1 84 ? -5.846 4.495 5.361 1.00 74.38 84 GLN A CA 1
ATOM 673 C C . GLN A 1 84 ? -4.353 4.700 5.071 1.00 74.38 84 GLN A C 1
ATOM 675 O O . GLN A 1 84 ? -3.984 5.035 3.947 1.00 74.38 84 GLN A O 1
ATOM 680 N N . THR A 1 85 ? -3.490 4.455 6.061 1.00 80.50 85 THR A N 1
ATOM 681 C CA . THR A 1 85 ? -2.033 4.572 5.895 1.00 80.50 85 THR A CA 1
ATOM 682 C C . THR A 1 85 ? -1.496 3.510 4.933 1.00 80.50 85 THR A C 1
ATOM 684 O O . THR A 1 85 ? -0.683 3.817 4.062 1.00 80.50 85 THR A O 1
ATOM 687 N N . VAL A 1 86 ? -1.972 2.267 5.049 1.00 82.56 86 VAL A N 1
ATOM 688 C CA . VAL A 1 86 ? -1.551 1.160 4.175 1.00 82.56 86 VAL A CA 1
ATOM 689 C C . VAL A 1 86 ? -2.027 1.372 2.736 1.00 82.56 86 VAL A C 1
ATOM 691 O O . VAL A 1 86 ? -1.240 1.196 1.808 1.00 82.56 86 VAL A O 1
ATOM 694 N N . GLU A 1 87 ? -3.274 1.800 2.525 1.00 82.12 87 GLU A N 1
ATOM 695 C CA . GLU A 1 87 ? -3.800 2.101 1.185 1.00 82.12 87 GLU A CA 1
ATOM 696 C C . GLU A 1 87 ? -3.006 3.219 0.493 1.00 82.12 87 GLU A C 1
ATOM 698 O O . GLU A 1 87 ? -2.648 3.085 -0.679 1.00 82.12 87 GLU A O 1
ATOM 703 N N . GLN A 1 88 ? -2.657 4.285 1.223 1.00 85.12 88 GLN A N 1
ATOM 704 C CA . GLN A 1 88 ? -1.804 5.362 0.706 1.00 85.12 88 GLN A CA 1
ATOM 705 C C . GLN A 1 88 ? -0.402 4.862 0.341 1.00 85.12 88 GLN A C 1
ATOM 707 O O . GLN A 1 88 ? 0.094 5.163 -0.743 1.00 85.12 88 GLN A O 1
ATOM 712 N N . GLN A 1 89 ? 0.222 4.050 1.200 1.00 82.69 89 GLN A N 1
ATOM 713 C CA . GLN A 1 89 ? 1.536 3.466 0.916 1.00 82.69 89 GLN A CA 1
ATOM 714 C C . GLN A 1 89 ? 1.514 2.554 -0.314 1.00 82.69 89 GLN A C 1
ATOM 716 O O . GLN A 1 89 ? 2.440 2.603 -1.123 1.00 82.69 89 GLN A O 1
ATOM 721 N N . ILE A 1 90 ? 0.464 1.745 -0.485 1.00 86.00 90 ILE A N 1
ATOM 722 C CA . ILE A 1 90 ? 0.297 0.886 -1.664 1.00 86.00 90 ILE A CA 1
ATOM 723 C C . ILE A 1 90 ? 0.143 1.736 -2.928 1.00 86.00 90 ILE A C 1
ATOM 725 O O . ILE A 1 90 ? 0.792 1.441 -3.934 1.00 86.00 90 ILE A O 1
ATOM 729 N N . ALA A 1 91 ? -0.665 2.797 -2.890 1.00 87.56 91 ALA A N 1
ATOM 730 C CA . ALA A 1 91 ? -0.844 3.696 -4.028 1.00 87.56 91 ALA A CA 1
ATOM 731 C C . ALA A 1 91 ? 0.474 4.388 -4.425 1.00 87.56 91 ALA A C 1
ATOM 733 O O . ALA A 1 91 ? 0.847 4.385 -5.600 1.00 87.56 91 ALA A O 1
ATOM 734 N N . ASP A 1 92 ? 1.219 4.905 -3.445 1.00 87.06 92 ASP A N 1
ATOM 735 C CA . ASP A 1 92 ? 2.515 5.550 -3.669 1.00 87.06 92 ASP A CA 1
ATOM 736 C C . ASP A 1 92 ? 3.567 4.576 -4.214 1.00 87.06 92 ASP A C 1
ATOM 738 O O . ASP A 1 92 ? 4.323 4.919 -5.128 1.00 87.06 92 ASP A O 1
ATOM 742 N N . LEU A 1 93 ? 3.629 3.354 -3.673 1.00 86.50 93 LEU A N 1
ATOM 743 C CA . LEU A 1 93 ? 4.539 2.315 -4.159 1.00 86.50 93 LEU A CA 1
ATOM 744 C C . LEU A 1 93 ? 4.184 1.878 -5.582 1.00 86.50 93 LEU A C 1
ATOM 746 O O . LEU A 1 93 ? 5.082 1.767 -6.413 1.00 86.50 93 LEU A O 1
ATOM 750 N N . THR A 1 94 ? 2.897 1.697 -5.881 1.00 84.56 94 THR A N 1
ATOM 751 C CA . THR A 1 94 ? 2.422 1.339 -7.228 1.00 84.56 94 THR A CA 1
ATOM 752 C C . THR A 1 94 ? 2.822 2.410 -8.239 1.00 84.56 94 THR A C 1
ATOM 754 O O . THR A 1 94 ? 3.456 2.104 -9.246 1.00 84.56 94 THR A O 1
ATOM 757 N N . LYS A 1 95 ? 2.580 3.688 -7.919 1.00 89.06 95 LYS A N 1
ATOM 758 C CA . LYS A 1 95 ? 2.983 4.809 -8.776 1.00 89.06 95 LYS A CA 1
ATOM 759 C C . LYS A 1 95 ? 4.497 4.847 -9.013 1.00 89.06 95 LYS A C 1
ATOM 761 O O . LYS A 1 95 ? 4.938 5.059 -10.140 1.00 89.06 95 LYS A O 1
ATOM 766 N N . LYS A 1 96 ? 5.306 4.614 -7.972 1.00 83.94 96 LYS A N 1
ATOM 767 C CA . LYS A 1 96 ? 6.774 4.554 -8.101 1.00 83.94 96 LYS A CA 1
ATOM 768 C C . LYS A 1 96 ? 7.232 3.408 -9.001 1.00 83.94 96 LYS A C 1
ATOM 770 O O . LYS A 1 96 ? 8.155 3.609 -9.789 1.00 83.94 96 LYS A O 1
ATOM 775 N N . ILE A 1 97 ? 6.603 2.238 -8.895 1.00 85.12 97 ILE A N 1
ATOM 776 C CA . ILE A 1 97 ? 6.900 1.079 -9.746 1.00 85.12 97 ILE A CA 1
ATOM 777 C C . ILE A 1 97 ? 6.586 1.403 -11.211 1.00 85.12 97 ILE A C 1
ATOM 779 O O . ILE A 1 97 ? 7.435 1.182 -12.073 1.00 85.12 97 ILE A O 1
ATOM 783 N N . ASP A 1 98 ? 5.429 2.001 -11.497 1.00 85.81 98 ASP A N 1
ATOM 784 C CA . ASP A 1 98 ? 5.050 2.380 -12.864 1.00 85.81 98 ASP A CA 1
ATOM 785 C C . ASP A 1 98 ? 6.007 3.422 -13.463 1.00 85.81 98 ASP A C 1
ATOM 787 O O . ASP A 1 98 ? 6.449 3.300 -14.609 1.00 85.81 98 ASP A O 1
ATOM 791 N N . GLU A 1 99 ? 6.394 4.437 -12.686 1.00 86.00 99 GLU A N 1
ATOM 792 C CA . GLU A 1 99 ? 7.386 5.431 -13.109 1.00 86.00 99 GLU A CA 1
ATOM 793 C C . GLU A 1 99 ? 8.757 4.800 -13.397 1.00 86.00 99 GLU A C 1
ATOM 795 O O . GLU A 1 99 ? 9.428 5.188 -14.359 1.00 86.00 99 GLU A O 1
ATOM 800 N N . GLN A 1 100 ? 9.190 3.833 -12.585 1.00 82.56 100 GLN A N 1
ATOM 801 C CA . GLN A 1 100 ? 10.447 3.115 -12.795 1.00 82.56 100 GLN A CA 1
ATOM 802 C C . GLN A 1 100 ? 10.395 2.216 -14.029 1.00 82.56 100 GLN A C 1
ATOM 804 O O . GLN A 1 100 ? 11.319 2.271 -14.839 1.00 82.56 100 GLN A O 1
ATOM 809 N N . ASN A 1 101 ? 9.314 1.462 -14.223 1.00 82.44 101 ASN A N 1
ATOM 810 C CA . ASN A 1 101 ? 9.129 0.613 -15.401 1.00 82.44 101 ASN A CA 1
ATOM 811 C C . ASN A 1 101 ? 9.148 1.434 -16.693 1.00 82.44 101 ASN A C 1
ATOM 813 O O . ASN A 1 101 ? 9.824 1.061 -17.650 1.00 82.44 101 ASN A O 1
ATOM 817 N N . ASN A 1 102 ? 8.492 2.597 -16.703 1.00 84.50 102 ASN A N 1
ATOM 818 C CA . ASN A 1 102 ? 8.532 3.506 -17.847 1.00 84.50 102 ASN A CA 1
ATOM 819 C C . ASN A 1 102 ? 9.950 4.030 -18.123 1.00 84.50 102 ASN A C 1
ATOM 821 O O . ASN A 1 102 ? 10.371 4.087 -19.278 1.00 84.50 102 ASN A O 1
ATOM 825 N N . LYS A 1 103 ? 10.714 4.381 -17.080 1.00 80.62 103 LYS A N 1
ATOM 826 C CA . LYS A 1 103 ? 12.116 4.807 -17.230 1.00 80.62 103 LYS A CA 1
ATOM 827 C C . LYS A 1 103 ? 13.006 3.683 -17.753 1.00 80.62 103 LYS A C 1
ATOM 829 O O . LYS A 1 103 ? 13.852 3.949 -18.602 1.00 80.62 103 LYS A O 1
ATOM 834 N N . ILE A 1 104 ? 12.820 2.457 -17.265 1.00 81.12 104 ILE A N 1
ATOM 835 C CA . ILE A 1 104 ? 13.555 1.276 -17.732 1.00 81.12 104 ILE A CA 1
ATOM 836 C C . ILE A 1 104 ? 13.233 1.023 -19.203 1.00 81.12 104 ILE A C 1
ATOM 838 O O . ILE A 1 104 ? 14.149 1.002 -20.011 1.00 81.12 104 ILE A O 1
ATOM 842 N N . ALA A 1 105 ? 11.954 0.978 -19.585 1.00 80.00 105 ALA A N 1
ATOM 843 C CA . ALA A 1 105 ? 11.550 0.780 -20.976 1.00 80.00 105 ALA A CA 1
ATOM 844 C C . ALA A 1 105 ? 12.119 1.858 -21.918 1.00 80.00 105 ALA A C 1
ATOM 846 O O . ALA A 1 105 ? 12.578 1.555 -23.019 1.00 80.00 105 ALA A O 1
ATOM 847 N N . GLN A 1 106 ? 12.140 3.123 -21.483 1.00 80.88 106 GLN A N 1
ATOM 848 C CA . GLN A 1 106 ? 12.780 4.203 -22.240 1.00 80.88 106 GLN A CA 1
ATOM 849 C C . GLN A 1 106 ? 14.293 4.007 -22.365 1.00 80.88 106 GLN A C 1
ATOM 851 O O . GLN A 1 106 ? 14.850 4.235 -23.438 1.00 80.88 106 GLN A O 1
ATOM 856 N N . LYS A 1 107 ? 14.962 3.588 -21.286 1.00 77.12 107 LYS A N 1
ATOM 857 C CA . LYS A 1 107 ? 16.408 3.337 -21.274 1.00 77.12 107 LYS A CA 1
ATOM 858 C C . LYS A 1 107 ? 16.797 2.134 -22.119 1.00 77.12 107 LYS A C 1
ATOM 860 O O . LYS A 1 107 ? 17.777 2.225 -22.850 1.00 77.12 107 LYS A O 1
ATOM 865 N N . ASP A 1 108 ? 16.015 1.067 -22.072 1.00 79.12 108 ASP A N 1
ATOM 866 C CA . ASP A 1 108 ? 16.208 -0.120 -22.898 1.00 79.12 108 ASP A CA 1
ATOM 867 C C . ASP A 1 108 ? 16.031 0.225 -24.375 1.00 79.12 108 ASP A C 1
ATOM 869 O O . ASP A 1 108 ? 16.884 -0.126 -25.189 1.00 79.12 108 ASP A O 1
ATOM 873 N N . LYS A 1 109 ? 15.003 1.017 -24.719 1.00 83.75 109 LYS A N 1
ATOM 874 C CA . LYS A 1 109 ? 14.832 1.526 -26.084 1.00 83.75 109 LYS A CA 1
ATOM 875 C C . LYS A 1 109 ? 16.017 2.396 -26.520 1.00 83.75 109 LYS A C 1
ATOM 877 O O . LYS A 1 109 ? 16.520 2.240 -27.629 1.00 83.75 109 LYS A O 1
ATOM 882 N N . GLU A 1 110 ? 16.491 3.297 -25.658 1.00 82.50 110 GLU A N 1
ATOM 883 C CA . GLU A 1 110 ? 17.659 4.146 -25.936 1.00 82.50 110 GLU A CA 1
ATOM 884 C C . GLU A 1 110 ? 18.931 3.309 -26.166 1.00 82.50 110 GLU A C 1
ATOM 886 O O . GLU A 1 110 ? 19.697 3.580 -27.092 1.00 82.50 110 GLU A O 1
ATOM 891 N N . LEU A 1 111 ? 19.156 2.283 -25.342 1.00 81.50 111 LEU A N 1
ATOM 892 C CA . LEU A 1 111 ? 20.284 1.359 -25.465 1.00 81.50 111 LEU A CA 1
ATOM 893 C C . LEU A 1 111 ? 20.202 0.530 -26.745 1.00 81.50 111 LEU A C 1
ATOM 895 O O . LEU A 1 111 ? 21.199 0.418 -27.456 1.00 81.50 111 LEU A O 1
ATOM 899 N N . GLN A 1 112 ? 19.023 -0.005 -27.060 1.00 85.25 112 GLN A N 1
ATOM 900 C CA . GLN A 1 112 ? 18.788 -0.770 -28.280 1.00 85.25 112 GLN A CA 1
ATOM 901 C C . GLN A 1 112 ? 19.057 0.086 -29.520 1.00 85.25 112 GLN A C 1
ATOM 903 O O . GLN A 1 112 ? 19.795 -0.339 -30.405 1.00 85.25 112 GLN A O 1
ATOM 908 N N . LEU A 1 113 ? 18.541 1.317 -29.554 1.00 86.12 113 LEU A N 1
ATOM 909 C CA . LEU A 1 113 ? 18.784 2.255 -30.648 1.00 86.12 113 LEU A CA 1
ATOM 910 C C . LEU A 1 113 ? 20.273 2.565 -30.825 1.00 86.12 113 LEU A C 1
ATOM 912 O O . LEU A 1 113 ? 20.773 2.498 -31.944 1.00 86.12 113 LEU A O 1
ATOM 916 N N . LYS A 1 114 ? 21.001 2.837 -29.735 1.00 82.81 114 LYS A N 1
ATOM 917 C CA . LYS A 1 114 ? 22.455 3.073 -29.787 1.00 82.81 114 LYS A CA 1
ATOM 918 C C . LYS A 1 114 ? 23.234 1.843 -30.251 1.00 82.81 114 LYS A C 1
ATOM 920 O O . LYS A 1 114 ? 24.195 1.976 -31.004 1.00 82.81 114 LYS A O 1
ATOM 925 N N . SER A 1 115 ? 22.826 0.652 -29.817 1.00 82.88 115 SER A N 1
ATOM 926 C CA . SER A 1 115 ? 23.426 -0.608 -30.262 1.00 82.88 115 SER A CA 1
ATOM 927 C C . SER A 1 115 ? 23.207 -0.821 -31.759 1.00 82.88 115 SER A C 1
ATOM 929 O O . SER A 1 115 ? 24.156 -1.117 -32.482 1.00 82.88 115 SER A O 1
ATOM 931 N N . ASN A 1 116 ? 21.979 -0.606 -32.239 1.00 87.06 116 ASN A N 1
ATOM 932 C CA . ASN A 1 116 ? 21.628 -0.707 -33.654 1.00 87.06 116 ASN A CA 1
ATOM 933 C C . ASN A 1 116 ? 22.383 0.331 -34.493 1.00 87.06 116 ASN A C 1
ATOM 935 O O . ASN A 1 116 ? 22.894 -0.000 -35.559 1.00 87.06 116 ASN A O 1
ATOM 939 N N . GLU A 1 117 ? 22.505 1.564 -33.997 1.00 88.75 117 GLU A N 1
ATOM 940 C CA . GLU A 1 117 ? 23.280 2.630 -34.633 1.00 88.75 117 GLU A CA 1
ATOM 941 C C . GLU A 1 117 ? 24.755 2.235 -34.789 1.00 88.75 117 GLU A C 1
ATOM 943 O O . GLU A 1 117 ? 25.316 2.368 -35.879 1.00 88.75 117 GLU A O 1
ATOM 948 N N . SER A 1 118 ? 25.377 1.714 -33.725 1.00 86.94 118 SER A N 1
ATOM 949 C CA . SER A 1 118 ? 26.773 1.263 -33.759 1.00 86.94 118 SER A CA 1
ATOM 950 C C . SER A 1 118 ? 26.963 0.101 -34.728 1.00 86.94 118 SER A C 1
ATOM 952 O O . SER A 1 118 ? 27.848 0.151 -35.578 1.00 86.94 118 SER A O 1
ATOM 954 N N . LEU A 1 119 ? 26.099 -0.913 -34.649 1.00 89.31 119 LEU A N 1
ATOM 955 C CA . LEU A 1 119 ? 26.174 -2.087 -35.511 1.00 89.31 119 LEU A CA 1
ATOM 956 C C . LEU A 1 119 ? 26.004 -1.716 -36.989 1.00 89.31 119 LEU A C 1
ATOM 958 O O . LEU A 1 119 ? 26.746 -2.204 -37.846 1.00 89.31 119 LEU A O 1
ATOM 962 N N . LEU A 1 120 ? 25.052 -0.833 -37.299 1.00 91.06 120 LEU A N 1
ATOM 963 C CA . LEU A 1 120 ? 24.830 -0.347 -38.657 1.00 91.06 120 LEU A CA 1
ATOM 964 C C . LEU A 1 120 ? 26.036 0.435 -39.167 1.00 91.06 120 LEU A C 1
ATOM 966 O O . LEU A 1 120 ? 26.469 0.233 -40.302 1.00 91.06 120 LEU A O 1
ATOM 970 N N . LYS A 1 121 ? 26.606 1.299 -38.326 1.00 90.38 121 LYS A N 1
ATOM 971 C CA . LYS A 1 121 ? 27.817 2.045 -38.653 1.00 90.38 121 LYS A CA 1
ATOM 972 C C . LYS A 1 121 ? 28.984 1.116 -38.985 1.00 90.38 121 LYS A C 1
ATOM 974 O O . LYS A 1 121 ? 29.650 1.331 -40.000 1.00 90.38 121 LYS A O 1
ATOM 979 N N . ASP A 1 122 ? 29.219 0.098 -38.166 1.00 89.75 122 ASP A N 1
ATOM 980 C CA . ASP A 1 122 ? 30.308 -0.858 -38.375 1.00 89.75 122 ASP A CA 1
ATOM 981 C C . ASP A 1 122 ? 30.083 -1.671 -39.655 1.00 89.75 122 ASP A C 1
ATOM 983 O O . ASP A 1 122 ? 30.998 -1.834 -40.464 1.00 89.75 122 ASP A O 1
ATOM 987 N N . SER A 1 123 ? 28.836 -2.079 -39.901 1.00 89.94 123 SER A N 1
ATOM 988 C CA . SER A 1 123 ? 28.450 -2.827 -41.100 1.00 89.94 123 SER A CA 1
ATOM 989 C C . SER A 1 123 ? 28.629 -1.996 -42.381 1.00 89.94 123 SER A C 1
ATOM 991 O O . SER A 1 123 ? 29.214 -2.473 -43.353 1.00 89.94 123 SER A O 1
ATOM 993 N N . LEU A 1 124 ? 28.196 -0.727 -42.390 1.00 91.06 124 LEU A N 1
ATOM 994 C CA . LEU A 1 124 ? 28.370 0.190 -43.530 1.00 91.06 124 LEU A CA 1
ATOM 995 C C . LEU A 1 124 ? 29.843 0.548 -43.769 1.00 91.06 124 LEU A C 1
ATOM 997 O O . LEU A 1 124 ? 30.284 0.654 -44.915 1.00 91.06 124 LEU A O 1
ATOM 1001 N N . THR A 1 125 ? 30.622 0.698 -42.696 1.00 89.62 125 THR A N 1
ATOM 1002 C CA . THR A 1 125 ? 32.071 0.926 -42.793 1.00 89.62 125 THR A CA 1
ATOM 1003 C C . THR A 1 125 ? 32.764 -0.294 -43.403 1.00 89.62 125 THR A C 1
ATOM 1005 O O . THR A 1 125 ? 33.569 -0.146 -44.324 1.00 89.62 125 THR A O 1
ATOM 1008 N N . GLY A 1 126 ? 32.397 -1.505 -42.964 1.00 88.50 126 GLY A N 1
ATOM 1009 C CA . GLY A 1 126 ? 32.861 -2.767 -43.548 1.00 88.50 126 GLY A CA 1
ATOM 1010 C C . GLY A 1 126 ? 32.468 -2.937 -45.020 1.00 88.50 126 GLY A C 1
ATOM 1011 O O . GLY A 1 126 ? 33.234 -3.501 -45.797 1.00 88.50 126 GLY A O 1
ATOM 1012 N N . ALA A 1 127 ? 31.328 -2.372 -45.429 1.00 87.62 127 ALA A N 1
ATOM 1013 C CA . ALA A 1 127 ? 30.873 -2.324 -46.819 1.00 87.62 127 ALA A CA 1
ATOM 1014 C C . ALA A 1 127 ? 31.578 -1.258 -47.690 1.00 87.62 127 ALA A C 1
ATOM 1016 O O . ALA A 1 127 ? 31.263 -1.128 -48.875 1.00 87.62 127 ALA A O 1
ATOM 1017 N N . GLY A 1 128 ? 32.532 -0.498 -47.135 1.00 86.19 128 GLY A N 1
ATOM 1018 C CA . GLY A 1 128 ? 33.375 0.438 -47.886 1.00 86.19 128 GLY A CA 1
ATOM 1019 C C . GLY A 1 128 ? 32.967 1.912 -47.805 1.00 86.19 128 GLY A C 1
ATOM 1020 O O . GLY A 1 128 ? 33.490 2.726 -48.570 1.00 86.19 128 GLY A O 1
ATOM 1021 N N . VAL A 1 129 ? 32.070 2.290 -46.888 1.00 88.44 129 VAL A N 1
ATOM 1022 C CA . VAL A 1 129 ? 31.732 3.700 -46.628 1.00 88.44 129 VAL A CA 1
ATOM 1023 C C . VAL A 1 129 ? 32.780 4.310 -45.692 1.00 88.44 129 VAL A C 1
ATOM 1025 O O . VAL A 1 129 ? 32.666 4.227 -44.472 1.00 88.44 129 VAL A O 1
ATOM 1028 N N . LYS A 1 130 ? 33.829 4.921 -46.256 1.00 82.50 130 LYS A N 1
ATOM 1029 C CA . LYS A 1 130 ? 34.940 5.493 -45.466 1.00 82.50 130 LYS A CA 1
ATOM 1030 C C . LYS A 1 130 ? 34.690 6.932 -44.995 1.00 82.50 130 LYS A C 1
ATOM 1032 O O . LYS A 1 130 ? 35.239 7.342 -43.977 1.00 82.50 130 LYS A O 1
ATOM 1037 N N . ASN A 1 131 ? 33.859 7.702 -45.706 1.00 85.94 131 ASN A N 1
ATOM 1038 C CA . ASN A 1 131 ? 33.593 9.100 -45.360 1.00 85.94 131 ASN A CA 1
ATOM 1039 C C . ASN A 1 131 ? 32.524 9.213 -44.249 1.00 85.94 131 ASN A C 1
ATOM 1041 O O . ASN A 1 131 ? 31.384 8.782 -44.458 1.00 85.94 131 ASN A O 1
ATOM 1045 N N . PRO A 1 132 ? 32.815 9.870 -43.107 1.00 85.00 132 PRO A N 1
ATOM 1046 C CA . PRO A 1 132 ? 31.851 10.063 -42.020 1.00 85.00 132 PRO A CA 1
ATOM 1047 C C . PRO A 1 132 ? 30.562 10.795 -42.424 1.00 85.00 132 PRO A C 1
ATOM 1049 O O . PRO A 1 132 ? 29.516 10.578 -41.809 1.00 85.00 132 PRO A O 1
ATOM 1052 N N . LYS A 1 133 ? 30.610 11.675 -43.436 1.00 87.31 133 LYS A N 1
ATOM 1053 C CA . LYS A 1 133 ? 29.419 12.369 -43.955 1.00 87.31 133 LYS A CA 1
ATOM 1054 C C . LYS A 1 133 ? 28.511 11.415 -44.728 1.00 87.31 133 LYS A C 1
ATOM 1056 O O . LYS A 1 133 ? 27.302 11.437 -44.518 1.00 87.31 133 LYS A O 1
ATOM 1061 N N . ASN A 1 134 ? 29.099 10.555 -45.557 1.00 88.00 134 ASN A N 1
ATOM 1062 C CA . ASN A 1 134 ? 28.370 9.560 -46.346 1.0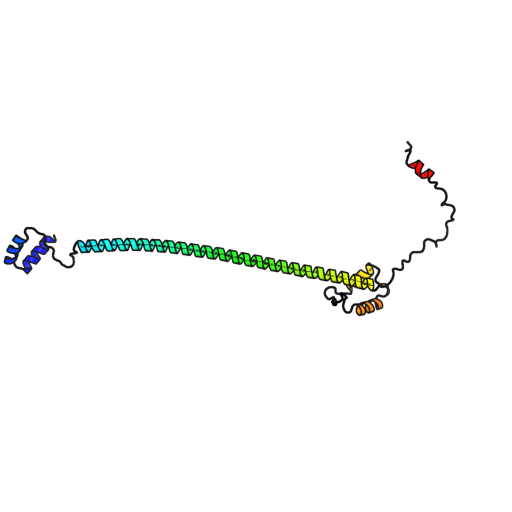0 88.00 134 ASN A CA 1
ATOM 1063 C C . ASN A 1 134 ? 27.760 8.490 -45.442 1.00 88.00 134 ASN A C 1
ATOM 1065 O O . ASN A 1 134 ? 26.612 8.104 -45.631 1.00 88.00 134 ASN A O 1
ATOM 1069 N N . LEU A 1 135 ? 28.491 8.088 -44.400 1.00 88.75 135 LEU A N 1
ATOM 1070 C CA . LEU A 1 135 ? 28.004 7.173 -43.376 1.00 88.75 135 LEU A CA 1
ATOM 1071 C C . LEU A 1 135 ? 26.735 7.712 -42.702 1.00 88.75 135 LEU A C 1
ATOM 1073 O O . LEU A 1 135 ? 25.710 7.041 -42.692 1.00 88.75 135 LEU A O 1
ATOM 1077 N N . LYS A 1 136 ? 26.768 8.959 -42.213 1.00 88.44 136 LYS A N 1
ATOM 1078 C CA . LYS A 1 136 ? 25.593 9.604 -41.601 1.00 88.44 136 LYS A CA 1
ATOM 1079 C C . LYS A 1 136 ? 24.415 9.751 -42.562 1.00 88.44 136 LYS A C 1
ATOM 1081 O O . LYS A 1 136 ? 23.280 9.800 -42.101 1.00 88.44 136 LYS A O 1
ATOM 1086 N N . LEU A 1 137 ? 24.676 9.896 -43.859 1.00 89.12 137 LEU A N 1
ATOM 1087 C CA . LEU A 1 137 ? 23.631 9.996 -44.872 1.00 89.12 137 LEU A CA 1
ATOM 1088 C C . LEU A 1 137 ? 22.967 8.634 -45.093 1.00 89.12 137 LEU A C 1
ATOM 1090 O O . LEU A 1 137 ? 21.757 8.531 -44.950 1.00 89.12 137 LEU A O 1
ATOM 1094 N N . LEU A 1 138 ? 23.762 7.592 -45.336 1.00 89.00 138 LEU A N 1
ATOM 1095 C CA . LEU A 1 138 ? 23.270 6.235 -45.579 1.00 89.00 138 LEU A CA 1
ATOM 1096 C C . LEU A 1 138 ? 22.585 5.627 -44.353 1.00 89.00 138 LEU A C 1
ATOM 1098 O O . LEU A 1 138 ? 21.612 4.901 -44.500 1.00 89.00 138 LEU A O 1
ATOM 1102 N N . MET A 1 139 ? 23.027 5.961 -43.138 1.00 89.69 139 MET A N 1
ATOM 1103 C CA . MET A 1 139 ? 22.359 5.513 -41.911 1.00 89.69 139 MET A CA 1
ATOM 1104 C C . MET A 1 139 ? 20.906 6.000 -41.801 1.00 89.69 139 MET A C 1
ATOM 1106 O O . MET A 1 139 ? 20.112 5.341 -41.141 1.00 89.69 139 MET A O 1
ATOM 1110 N N . LYS A 1 140 ? 20.536 7.119 -42.444 1.00 89.12 140 LYS A N 1
ATOM 1111 C CA . LYS A 1 140 ? 19.152 7.629 -42.436 1.00 89.12 140 LYS A CA 1
ATOM 1112 C C . LYS A 1 140 ? 18.199 6.816 -43.308 1.00 89.12 140 LYS A C 1
ATOM 1114 O O . LYS A 1 140 ? 16.993 6.923 -43.116 1.00 89.12 140 LYS A O 1
ATOM 1119 N N . GLU A 1 141 ? 18.731 6.012 -44.224 1.00 87.81 141 GLU A N 1
ATOM 1120 C CA . GLU A 1 141 ? 17.937 5.105 -45.058 1.00 87.81 141 GLU A CA 1
ATOM 1121 C C . GLU A 1 141 ? 17.484 3.856 -44.282 1.00 87.81 141 GLU A C 1
ATOM 1123 O O . GLU A 1 141 ? 16.628 3.106 -44.749 1.00 87.81 141 GLU A O 1
ATOM 1128 N N . PHE A 1 142 ? 18.026 3.633 -43.078 1.00 88.06 142 PHE A N 1
ATOM 1129 C CA . PHE A 1 142 ? 17.661 2.516 -42.213 1.00 88.06 142 PHE A CA 1
ATOM 1130 C C . PHE A 1 142 ? 16.805 2.982 -41.033 1.00 88.06 142 PHE A C 1
ATOM 1132 O O . PHE A 1 142 ? 17.135 3.929 -40.318 1.00 88.06 142 PHE A O 1
ATOM 1139 N N . ASP A 1 143 ? 15.722 2.250 -40.779 1.00 89.12 143 ASP A N 1
ATOM 1140 C CA . ASP A 1 143 ? 14.899 2.422 -39.584 1.00 89.12 143 ASP A CA 1
ATOM 1141 C C . ASP A 1 143 ? 15.532 1.658 -38.410 1.00 89.12 143 ASP A C 1
ATOM 1143 O O . ASP A 1 143 ? 15.359 0.445 -38.272 1.00 89.12 143 ASP A O 1
ATOM 1147 N N . LEU A 1 144 ? 16.289 2.374 -37.569 1.00 87.06 144 LEU A N 1
ATOM 1148 C CA . LEU A 1 144 ? 16.980 1.803 -36.405 1.00 87.06 144 LEU A CA 1
ATOM 1149 C C . LEU A 1 144 ? 16.024 1.124 -35.411 1.00 87.06 144 LEU A C 1
ATOM 1151 O O . LEU A 1 144 ? 16.442 0.189 -34.729 1.00 87.06 144 LEU A O 1
ATOM 1155 N N . ASP A 1 145 ? 14.763 1.563 -35.331 1.00 86.25 145 ASP A N 1
ATOM 1156 C CA . ASP A 1 145 ? 13.749 0.989 -34.436 1.00 86.25 145 ASP A CA 1
ATOM 1157 C C . ASP A 1 145 ? 13.233 -0.371 -34.950 1.00 86.25 145 ASP A C 1
ATOM 1159 O O . ASP A 1 145 ? 12.745 -1.184 -34.165 1.00 86.25 145 ASP A O 1
ATOM 1163 N N . LYS A 1 146 ? 13.346 -0.644 -36.258 1.00 87.19 146 LYS A N 1
ATOM 1164 C CA . LYS A 1 146 ? 12.871 -1.889 -36.902 1.00 87.19 146 LYS A CA 1
ATOM 1165 C C . LYS A 1 146 ? 13.994 -2.824 -37.337 1.00 87.19 146 LYS A C 1
ATOM 1167 O O . LYS A 1 146 ? 13.762 -3.787 -38.066 1.00 87.19 146 LYS A O 1
ATOM 1172 N N . LEU A 1 147 ? 15.215 -2.524 -36.925 1.00 86.31 147 LEU A N 1
ATOM 1173 C CA . LEU A 1 147 ? 16.395 -3.236 -37.367 1.00 86.31 147 LEU A CA 1
ATOM 1174 C C . LEU A 1 147 ? 16.482 -4.594 -36.658 1.00 86.31 147 LEU A C 1
ATOM 1176 O O . LEU A 1 147 ? 16.627 -4.670 -35.438 1.00 86.31 147 LEU A O 1
ATOM 1180 N N . GLU A 1 148 ? 16.373 -5.675 -37.430 1.00 87.00 148 GLU A N 1
ATOM 1181 C CA . GLU A 1 148 ? 16.492 -7.035 -36.910 1.00 87.00 148 GLU A CA 1
ATOM 1182 C C . GLU A 1 148 ? 17.939 -7.521 -36.973 1.00 87.00 148 GLU A C 1
ATOM 1184 O O . GLU A 1 148 ? 18.552 -7.551 -38.042 1.00 87.00 148 GLU A O 1
ATOM 1189 N N . VAL A 1 149 ? 18.458 -7.968 -35.832 1.00 87.69 149 VAL A N 1
ATOM 1190 C CA . VAL A 1 149 ? 19.782 -8.587 -35.721 1.00 87.69 149 VAL A CA 1
ATOM 1191 C C . VAL A 1 149 ? 19.614 -10.105 -35.628 1.00 87.69 149 VAL A C 1
ATOM 1193 O O . VAL A 1 149 ? 18.705 -10.607 -34.959 1.00 87.69 149 VAL A O 1
ATOM 1196 N N . ASP A 1 150 ? 20.436 -10.853 -36.353 1.00 87.81 150 ASP A N 1
ATOM 1197 C CA . ASP A 1 150 ? 20.478 -12.309 -36.284 1.00 87.81 150 ASP A CA 1
ATOM 1198 C C . ASP A 1 150 ? 21.274 -12.816 -35.066 1.00 87.81 150 ASP A C 1
ATOM 1200 O O . ASP A 1 150 ? 21.772 -12.054 -34.237 1.00 87.81 150 ASP A O 1
ATOM 1204 N N . LYS A 1 151 ? 21.366 -14.142 -34.930 1.00 82.12 151 LYS A N 1
ATOM 1205 C CA . LYS A 1 151 ? 22.085 -14.785 -33.817 1.00 82.12 151 LYS A CA 1
ATOM 1206 C C . LYS A 1 151 ? 23.600 -14.589 -33.890 1.00 82.12 151 LYS A C 1
ATOM 1208 O O . LYS A 1 151 ? 24.267 -14.751 -32.873 1.00 82.12 151 LYS A O 1
ATOM 1213 N N . ASP A 1 152 ? 24.114 -14.251 -35.067 1.00 82.19 152 ASP A N 1
ATOM 1214 C CA . ASP A 1 152 ? 25.532 -14.038 -35.334 1.00 82.19 152 ASP A CA 1
ATOM 1215 C C . ASP A 1 152 ? 25.925 -12.561 -35.144 1.00 82.19 152 ASP A C 1
ATOM 1217 O O . ASP A 1 152 ? 27.077 -12.186 -35.365 1.00 82.19 152 ASP A O 1
ATOM 1221 N N . GLY A 1 153 ? 24.978 -11.717 -34.711 1.00 79.75 153 GLY A N 1
ATOM 1222 C CA . GLY A 1 153 ? 25.196 -10.297 -34.462 1.00 79.75 153 GLY A CA 1
ATOM 1223 C C . GLY A 1 153 ? 25.195 -9.447 -35.730 1.00 79.75 153 GLY A C 1
ATOM 1224 O O . GLY A 1 153 ? 25.687 -8.323 -35.691 1.00 79.75 153 GLY A O 1
ATOM 1225 N N . LYS A 1 154 ? 24.667 -9.950 -36.851 1.00 87.88 154 LYS A N 1
ATOM 1226 C CA . LYS A 1 154 ? 24.559 -9.212 -38.115 1.00 87.88 154 LYS A CA 1
ATOM 1227 C C . LYS A 1 154 ? 23.143 -8.720 -38.358 1.00 87.88 154 LYS A C 1
ATOM 1229 O O . LYS A 1 154 ? 22.157 -9.305 -37.920 1.00 87.88 154 LYS A O 1
ATOM 1234 N N . ILE A 1 155 ? 23.046 -7.633 -39.107 1.00 91.00 155 ILE A N 1
ATOM 1235 C CA . ILE A 1 155 ? 21.772 -7.048 -39.511 1.00 91.00 155 ILE A CA 1
ATOM 1236 C C . ILE A 1 155 ? 21.148 -7.936 -40.595 1.00 91.00 155 ILE A C 1
ATOM 1238 O O . ILE A 1 155 ? 21.747 -8.160 -41.651 1.00 91.00 155 ILE A O 1
ATOM 1242 N N . LYS A 1 156 ? 19.941 -8.452 -40.359 1.00 90.69 156 LYS A N 1
ATOM 1243 C CA . LYS A 1 156 ? 19.246 -9.296 -41.338 1.00 90.69 156 LYS A CA 1
ATOM 1244 C C . LYS A 1 156 ? 18.938 -8.512 -42.611 1.00 90.69 156 LYS A C 1
ATOM 1246 O O . LYS A 1 156 ? 18.481 -7.375 -42.552 1.00 90.69 156 LYS A O 1
ATOM 1251 N N . GLY A 1 157 ? 19.157 -9.134 -43.771 1.00 87.12 157 GLY A N 1
ATOM 1252 C CA . GLY A 1 157 ? 18.887 -8.505 -45.073 1.00 87.12 157 GLY A CA 1
ATOM 1253 C C . GLY A 1 157 ? 19.788 -7.304 -45.389 1.00 87.12 157 GLY A C 1
ATOM 1254 O O . GLY A 1 157 ? 19.511 -6.545 -46.321 1.00 87.12 157 GLY A O 1
ATOM 1255 N N . PHE A 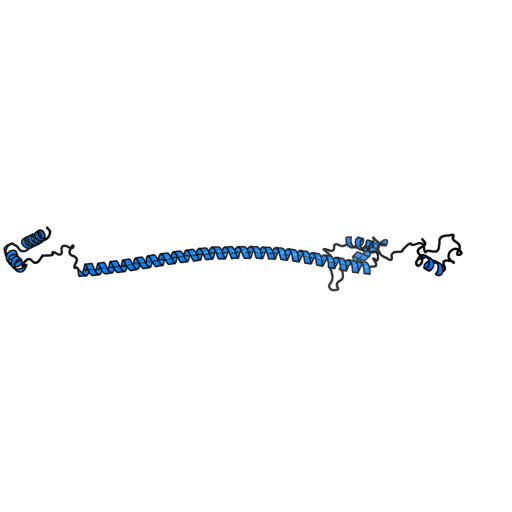1 158 ? 20.866 -7.118 -44.622 1.00 90.75 158 PHE A N 1
ATOM 1256 C CA . PHE A 1 158 ? 21.807 -6.024 -44.820 1.00 90.75 158 PHE A CA 1
ATOM 1257 C C . PHE A 1 158 ? 22.512 -6.104 -46.168 1.00 90.75 158 PHE A C 1
ATOM 1259 O O . PHE A 1 158 ? 22.567 -5.101 -46.871 1.00 90.75 158 PHE A O 1
ATOM 1266 N N . ASP A 1 159 ? 22.971 -7.290 -46.569 1.00 88.88 159 ASP A N 1
ATOM 1267 C CA . ASP A 1 159 ? 23.696 -7.476 -47.830 1.00 88.88 159 ASP A CA 1
ATOM 1268 C C . ASP A 1 159 ? 22.853 -7.067 -49.048 1.00 88.88 159 ASP A C 1
ATOM 1270 O O . ASP A 1 159 ? 23.355 -6.419 -49.966 1.00 88.88 159 ASP A O 1
ATOM 1274 N N . ASP A 1 160 ? 21.558 -7.389 -49.045 1.00 89.62 160 ASP A N 1
ATOM 1275 C CA . ASP A 1 160 ? 20.638 -7.010 -50.123 1.00 89.62 160 ASP A CA 1
ATOM 1276 C C . ASP A 1 160 ? 20.338 -5.507 -50.113 1.00 89.62 160 ASP A C 1
ATOM 1278 O O . ASP A 1 160 ? 20.259 -4.875 -51.168 1.00 89.62 160 ASP A O 1
ATOM 1282 N N . SER A 1 161 ? 20.206 -4.923 -48.920 1.00 86.69 161 SER A N 1
ATOM 1283 C CA . SER A 1 161 ? 19.972 -3.487 -48.746 1.00 86.69 161 SER A CA 1
ATOM 1284 C C . SER A 1 161 ? 21.187 -2.667 -49.188 1.00 86.69 161 SER A C 1
ATOM 1286 O O . SER A 1 161 ? 21.048 -1.688 -49.915 1.00 86.69 161 SER A O 1
ATOM 1288 N N . VAL A 1 162 ? 22.396 -3.097 -48.820 1.00 89.19 162 VAL A N 1
ATOM 1289 C CA . VAL A 1 162 ? 23.647 -2.436 -49.206 1.00 89.19 162 VAL A CA 1
ATOM 1290 C C . VAL A 1 162 ? 23.912 -2.545 -50.699 1.00 89.19 162 VAL A C 1
ATOM 1292 O O . VAL A 1 162 ? 24.346 -1.557 -51.280 1.00 89.19 162 VAL A O 1
ATOM 1295 N N . LYS A 1 163 ? 23.626 -3.682 -51.345 1.00 88.81 163 LYS A N 1
ATOM 1296 C CA . LYS A 1 163 ? 23.770 -3.804 -52.807 1.00 88.81 163 LYS A CA 1
ATOM 1297 C C . LYS A 1 163 ? 22.927 -2.769 -53.548 1.00 88.81 163 LYS A C 1
ATOM 1299 O O . LYS A 1 163 ? 23.452 -2.084 -54.418 1.00 88.81 163 LYS A O 1
ATOM 1304 N N . LYS A 1 164 ? 21.663 -2.590 -53.148 1.00 89.00 164 LYS A N 1
ATOM 1305 C CA . LYS A 1 164 ? 20.798 -1.538 -53.710 1.00 89.00 164 LYS A CA 1
ATOM 1306 C C . LYS A 1 164 ? 21.374 -0.145 -53.466 1.00 89.00 164 LYS A C 1
ATOM 1308 O O . LYS A 1 164 ? 21.479 0.649 -54.390 1.00 89.00 164 LYS A O 1
ATOM 1313 N N . LEU A 1 165 ? 21.842 0.127 -52.246 1.00 88.69 165 LEU A N 1
ATOM 1314 C CA . LEU A 1 165 ? 22.474 1.411 -51.929 1.00 88.69 165 LEU A CA 1
ATOM 1315 C C . LEU A 1 165 ? 23.765 1.651 -52.726 1.00 88.69 165 LEU A C 1
ATOM 1317 O O . LEU A 1 165 ? 24.063 2.789 -53.069 1.00 88.69 165 LEU A O 1
ATOM 1321 N N . GLN A 1 166 ? 24.537 0.611 -53.038 1.00 88.12 166 GLN A N 1
ATOM 1322 C CA . GLN A 1 166 ? 25.728 0.717 -53.883 1.00 88.12 166 GLN A CA 1
ATOM 1323 C C . GLN A 1 166 ? 25.378 1.001 -55.350 1.00 88.12 166 GLN A C 1
ATOM 1325 O O . GLN A 1 166 ? 26.144 1.688 -56.029 1.00 88.12 166 GLN A O 1
ATOM 1330 N N . GLU A 1 167 ? 24.241 0.499 -55.835 1.00 87.19 167 GLU A N 1
ATOM 1331 C CA . GLU A 1 167 ? 23.708 0.808 -57.167 1.00 87.19 167 GLU A CA 1
ATOM 1332 C C . GLU A 1 167 ? 23.204 2.258 -57.238 1.00 87.19 167 GLU A C 1
ATOM 1334 O O . GLU A 1 167 ? 23.628 3.010 -58.118 1.00 87.19 167 GLU A O 1
ATOM 1339 N N . ASP A 1 168 ? 22.386 2.674 -56.268 1.00 85.88 168 ASP A N 1
ATOM 1340 C CA . ASP A 1 168 ? 21.746 3.996 -56.233 1.00 85.88 168 ASP A CA 1
ATOM 1341 C C . ASP A 1 168 ? 22.720 5.122 -55.841 1.00 85.88 168 ASP A C 1
ATOM 1343 O O . ASP A 1 168 ? 22.636 6.248 -56.339 1.00 85.88 168 ASP A O 1
ATOM 1347 N N . TYR A 1 169 ? 23.684 4.819 -54.967 1.00 85.06 169 TYR A N 1
ATOM 1348 C CA . TYR A 1 169 ? 24.591 5.789 -54.353 1.00 85.06 169 TYR A CA 1
ATOM 1349 C C . TYR A 1 169 ? 26.064 5.413 -54.504 1.00 85.06 169 TYR A C 1
ATOM 1351 O O . TYR A 1 169 ? 26.876 5.681 -53.619 1.00 85.06 169 TYR A O 1
ATOM 1359 N N . LYS A 1 170 ? 26.445 4.861 -55.658 1.00 83.31 170 LYS A N 1
ATOM 1360 C CA . LYS A 1 170 ? 27.832 4.500 -55.997 1.00 83.31 170 LYS A CA 1
ATOM 1361 C C . LYS A 1 170 ? 28.922 5.495 -55.539 1.00 83.31 170 LYS A C 1
ATOM 1363 O O . LYS A 1 170 ? 29.901 5.025 -54.969 1.00 83.31 170 LYS A O 1
ATOM 1368 N N . PRO A 1 171 ? 28.805 6.832 -55.717 1.00 82.31 171 PRO A N 1
ATOM 1369 C CA . PRO A 1 171 ? 29.847 7.771 -55.273 1.00 82.31 171 PRO A CA 1
ATOM 1370 C C . PRO A 1 171 ? 29.983 7.898 -53.746 1.00 82.31 171 PRO A C 1
ATOM 1372 O O . PRO A 1 171 ? 30.957 8.476 -53.269 1.00 82.31 171 PRO A O 1
ATOM 1375 N N . LEU A 1 172 ? 29.018 7.398 -52.967 1.00 82.94 172 LEU A N 1
ATOM 1376 C CA . LEU A 1 172 ? 29.083 7.409 -51.505 1.00 82.94 172 LEU A CA 1
ATOM 1377 C C . LEU A 1 172 ? 29.948 6.270 -50.940 1.00 82.94 172 LEU A C 1
ATOM 1379 O O . LEU A 1 172 ? 30.372 6.363 -49.784 1.00 82.94 172 LEU A O 1
ATOM 1383 N N . PHE A 1 173 ? 30.231 5.246 -51.752 1.00 84.69 173 PHE A N 1
ATOM 1384 C CA . PHE A 1 173 ? 31.051 4.080 -51.424 1.00 84.69 173 PHE A CA 1
ATOM 1385 C C . PHE A 1 173 ? 32.423 4.183 -52.111 1.00 84.69 173 PHE A C 1
ATOM 1387 O O . PHE A 1 173 ? 32.507 4.511 -53.293 1.00 84.69 173 PHE A O 1
ATOM 1394 N N . GLY A 1 174 ? 33.506 3.875 -51.390 1.00 72.50 174 GLY A N 1
ATOM 1395 C CA . GLY A 1 174 ? 34.874 3.933 -51.919 1.00 72.50 174 GLY A CA 1
ATOM 1396 C C . GLY A 1 174 ? 35.802 4.889 -51.164 1.00 72.50 174 GLY A C 1
ATOM 1397 O O . GLY A 1 174 ? 35.451 5.450 -50.125 1.00 72.50 174 GLY A O 1
ATOM 1398 N N . GLU A 1 175 ? 37.033 5.021 -51.660 1.00 61.34 175 GLU A N 1
ATOM 1399 C CA . GLU A 1 175 ? 38.054 5.883 -51.057 1.00 61.34 175 GLU A CA 1
ATOM 1400 C C . GLU A 1 175 ? 37.818 7.355 -51.397 1.00 61.34 175 GLU A C 1
ATOM 1402 O O . GLU A 1 175 ? 37.470 7.691 -52.528 1.00 61.34 175 GLU A O 1
ATOM 1407 N N . GLU A 1 176 ? 38.040 8.245 -50.422 1.00 56.88 176 GLU A N 1
ATOM 1408 C CA . GLU A 1 176 ? 38.188 9.672 -50.702 1.00 56.88 176 GLU A CA 1
ATOM 1409 C C . GLU A 1 176 ? 39.361 9.844 -51.672 1.00 56.88 176 GLU A C 1
ATOM 1411 O O . GLU A 1 176 ? 40.526 9.774 -51.281 1.00 56.88 176 GLU A O 1
ATOM 1416 N N . GLN A 1 177 ? 39.064 10.084 -52.949 1.00 51.41 177 GLN A N 1
ATOM 1417 C CA . GLN A 1 177 ? 40.048 10.673 -53.840 1.00 51.41 177 GLN A CA 1
ATOM 1418 C C . GLN A 1 177 ? 40.257 12.113 -53.374 1.00 51.41 177 GLN A C 1
ATOM 1420 O O . GLN A 1 177 ? 39.524 13.023 -53.761 1.00 51.41 177 GLN A O 1
ATOM 1425 N N . PHE A 1 178 ? 41.245 12.323 -52.505 1.00 50.75 178 PHE A N 1
ATOM 1426 C CA . PHE A 1 178 ? 41.785 13.651 -52.259 1.00 50.75 178 PHE A CA 1
ATOM 1427 C C . PHE A 1 178 ? 42.362 14.166 -53.581 1.00 50.75 178 PHE A C 1
ATOM 1429 O O . PHE A 1 178 ? 43.500 13.873 -53.938 1.00 50.75 178 PHE A O 1
ATOM 1436 N N . GLY A 1 179 ? 41.563 14.932 -54.324 1.00 51.25 179 GLY A N 1
ATOM 1437 C CA . GLY A 1 179 ? 41.999 15.722 -55.472 1.00 51.25 179 GLY A CA 1
ATOM 1438 C C . GLY A 1 179 ? 42.809 16.934 -55.017 1.00 51.25 179 GLY A C 1
ATOM 1439 O O . GLY A 1 179 ? 42.427 18.070 -55.278 1.00 51.25 179 GLY A O 1
ATOM 1440 N N . GLY A 1 180 ? 43.884 16.705 -54.266 1.00 53.50 180 GLY A N 1
ATOM 1441 C CA . GLY A 1 180 ? 44.897 17.718 -54.020 1.00 53.50 180 GLY A CA 1
ATOM 1442 C C . GLY A 1 180 ? 45.862 17.725 -55.195 1.00 53.50 180 GLY A C 1
ATOM 1443 O O . GLY A 1 180 ? 46.417 16.684 -55.542 1.00 53.50 180 GLY A O 1
ATOM 1444 N N . THR A 1 181 ? 46.074 18.882 -55.816 1.00 55.66 181 THR A N 1
ATOM 1445 C CA . THR A 1 181 ? 47.204 19.066 -56.728 1.00 55.66 181 THR A CA 1
ATOM 1446 C C . THR A 1 181 ? 48.482 18.692 -55.964 1.00 55.66 181 THR A C 1
ATOM 1448 O O . THR A 1 181 ? 48.698 19.246 -54.882 1.00 55.66 181 THR A O 1
ATOM 1451 N N . PRO A 1 182 ? 49.320 17.759 -56.453 1.00 53.66 182 PRO A N 1
ATOM 1452 C CA . PRO A 1 182 ? 50.580 17.450 -55.790 1.00 53.66 182 PRO A CA 1
ATOM 1453 C C . PRO A 1 182 ? 51.419 18.735 -55.681 1.00 53.66 182 PRO A C 1
ATOM 1455 O O . PRO A 1 182 ? 51.473 19.505 -56.648 1.00 53.66 182 PRO A O 1
ATOM 1458 N N . PRO A 1 183 ? 52.064 19.008 -54.531 1.00 48.38 183 PRO A N 1
ATOM 1459 C CA . PRO A 1 183 ? 52.955 20.152 -54.398 1.00 48.38 183 PRO A CA 1
ATOM 1460 C C . PRO A 1 183 ? 54.170 19.906 -55.300 1.00 48.38 183 PRO A C 1
ATOM 1462 O O . PRO A 1 183 ? 55.079 19.163 -54.946 1.00 48.38 183 PRO A O 1
ATOM 1465 N N . GLY A 1 184 ? 54.143 20.458 -56.513 1.00 49.59 184 GLY A N 1
ATOM 1466 C CA . GLY A 1 184 ? 55.209 20.237 -57.495 1.00 49.59 184 GLY A CA 1
ATOM 1467 C C . GLY A 1 184 ? 54.878 20.532 -58.958 1.00 49.59 184 GLY A C 1
ATOM 1468 O O . GLY A 1 184 ? 55.776 20.457 -59.789 1.00 49.59 184 GLY A O 1
ATOM 1469 N N . GLN A 1 185 ? 53.640 20.899 -59.306 1.00 49.84 185 GLN A N 1
ATOM 1470 C CA . GLN A 1 185 ? 53.298 21.304 -60.677 1.00 49.84 185 GLN A CA 1
ATOM 1471 C C . GLN A 1 185 ? 52.677 22.710 -60.709 1.00 49.84 185 GLN A C 1
ATOM 1473 O O . GLN A 1 185 ? 51.525 22.913 -61.080 1.00 49.84 185 GLN A O 1
ATOM 1478 N N . GLY A 1 186 ? 53.464 23.697 -60.289 1.00 37.16 186 GLY A N 1
ATOM 1479 C CA . GLY A 1 186 ? 53.211 25.115 -60.525 1.00 37.16 186 GLY A CA 1
ATOM 1480 C C . GLY A 1 186 ? 54.482 25.737 -61.086 1.00 37.16 186 GLY A C 1
ATOM 1481 O O . GLY A 1 186 ? 55.526 25.686 -60.445 1.00 37.16 186 GLY A O 1
ATOM 1482 N N . ASN A 1 187 ? 54.406 26.255 -62.309 1.00 47.19 187 ASN A N 1
ATOM 1483 C CA . ASN A 1 187 ? 55.492 26.961 -62.982 1.00 47.19 187 ASN A CA 1
ATOM 1484 C C . ASN A 1 187 ? 56.078 28.082 -62.104 1.00 47.19 187 ASN A C 1
ATOM 1486 O O . ASN A 1 187 ? 55.346 28.981 -61.702 1.00 47.19 187 ASN A O 1
ATOM 1490 N N . GLY A 1 188 ? 57.407 28.078 -61.951 1.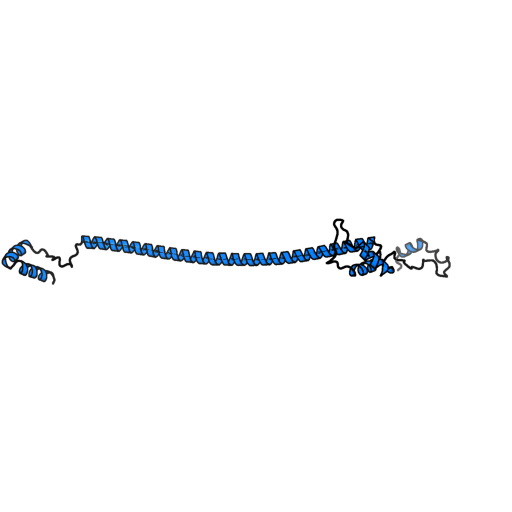00 47.78 188 GLY A N 1
ATOM 1491 C CA . GLY A 1 188 ? 58.212 29.288 -61.771 1.00 47.78 188 GLY A CA 1
ATOM 1492 C C . GLY A 1 188 ? 58.483 29.753 -60.338 1.00 47.78 188 GLY A C 1
ATOM 1493 O O . GLY A 1 188 ? 57.853 30.692 -59.873 1.00 47.78 188 GLY A O 1
ATOM 1494 N N . ALA A 1 189 ? 59.516 29.189 -59.709 1.00 35.12 189 ALA A N 1
ATOM 1495 C CA . ALA A 1 189 ? 60.494 29.943 -58.917 1.00 35.12 189 ALA A CA 1
ATOM 1496 C C . ALA A 1 189 ? 61.775 29.101 -58.802 1.00 35.12 189 ALA A C 1
ATOM 1498 O O . ALA A 1 189 ? 61.735 27.923 -58.453 1.00 35.12 189 ALA A O 1
ATOM 1499 N N . THR A 1 190 ? 62.898 29.686 -59.198 1.00 38.22 190 THR A N 1
ATOM 1500 C CA . THR A 1 190 ? 64.227 29.076 -59.240 1.00 38.22 190 THR A CA 1
ATOM 1501 C C . THR A 1 190 ? 64.754 28.750 -57.843 1.00 38.22 190 THR A C 1
ATOM 1503 O O . THR A 1 190 ? 64.533 29.472 -56.878 1.00 38.22 190 THR A O 1
ATOM 1506 N N . THR A 1 191 ? 65.491 27.647 -57.758 1.00 47.03 191 THR A N 1
ATOM 1507 C CA . THR A 1 191 ? 66.096 27.030 -56.567 1.00 47.03 191 THR A CA 1
ATOM 1508 C C . THR A 1 191 ? 67.292 27.794 -55.972 1.00 47.03 191 THR A C 1
ATOM 1510 O O . THR A 1 191 ? 68.199 27.167 -55.431 1.00 47.03 191 THR A O 1
ATOM 1513 N N . GLU A 1 192 ? 67.323 29.125 -56.062 1.00 45.44 192 GLU A N 1
ATOM 1514 C CA . GLU A 1 192 ? 68.452 29.940 -55.571 1.00 45.44 192 GLU A CA 1
ATOM 1515 C C . GLU A 1 192 ? 68.145 30.748 -54.295 1.00 45.44 192 GLU A C 1
ATOM 1517 O O . GLU A 1 192 ? 69.079 31.085 -53.578 1.00 45.44 192 GLU A O 1
ATOM 1522 N N . ASP A 1 193 ? 66.879 30.923 -53.896 1.00 47.22 193 ASP A N 1
ATOM 1523 C CA . ASP A 1 193 ? 66.520 31.759 -52.728 1.00 47.22 193 ASP A CA 1
ATOM 1524 C C . ASP A 1 193 ? 66.337 30.989 -51.397 1.00 47.22 193 ASP A C 1
ATOM 1526 O O . ASP A 1 193 ? 65.820 31.527 -50.420 1.00 47.22 193 ASP A O 1
ATOM 1530 N N . MET A 1 194 ? 66.747 29.715 -51.318 1.00 47.75 194 MET A N 1
ATOM 1531 C CA . MET A 1 194 ? 66.594 28.877 -50.107 1.00 47.75 194 MET A CA 1
ATOM 1532 C C . MET A 1 194 ? 67.916 28.371 -49.508 1.00 47.75 194 MET A C 1
ATOM 1534 O O . MET A 1 194 ? 67.942 27.367 -48.795 1.00 47.75 194 MET A O 1
ATOM 1538 N N . LYS A 1 195 ? 69.032 29.057 -49.764 1.00 53.75 195 LYS A N 1
ATOM 1539 C CA . LYS A 1 195 ? 70.293 28.823 -49.050 1.00 53.75 195 LYS A CA 1
ATOM 1540 C C . LYS A 1 195 ? 70.888 30.148 -48.611 1.00 53.75 195 LYS A C 1
ATOM 1542 O O . LYS A 1 195 ? 71.659 30.729 -49.352 1.00 53.75 195 LYS A O 1
ATOM 1547 N N . GLU A 1 196 ? 70.500 30.582 -47.417 1.00 52.38 196 GLU A N 1
ATOM 1548 C CA . GLU A 1 196 ? 71.349 31.246 -46.415 1.00 52.38 196 GLU A CA 1
ATOM 1549 C C . GLU A 1 196 ? 70.447 31.820 -45.317 1.00 52.38 196 GLU A C 1
ATOM 1551 O O . GLU A 1 196 ? 70.129 33.000 -45.265 1.00 52.38 196 GLU A O 1
ATOM 1556 N N . MET A 1 197 ? 70.011 30.953 -44.408 1.00 49.00 197 MET A N 1
ATOM 1557 C CA . MET A 1 197 ? 69.793 31.386 -43.033 1.00 49.00 197 MET A CA 1
ATOM 1558 C C . MET A 1 197 ? 70.577 30.398 -42.179 1.00 49.00 197 MET A C 1
ATOM 1560 O O . MET A 1 197 ? 70.108 29.296 -41.892 1.00 49.00 197 MET A O 1
ATOM 1564 N N . SER A 1 198 ? 71.843 30.736 -41.911 1.00 60.91 198 SER A N 1
ATOM 1565 C CA . SER A 1 198 ? 72.674 29.948 -41.002 1.00 60.91 198 SER A CA 1
ATOM 1566 C C . SER A 1 198 ? 72.081 30.028 -39.602 1.00 60.91 198 SER A C 1
ATOM 1568 O O . SER A 1 198 ? 71.587 31.070 -39.172 1.00 60.91 198 SER A O 1
ATOM 1570 N N . THR A 1 199 ? 72.173 28.925 -38.870 1.00 56.94 199 THR A N 1
ATOM 1571 C CA . THR A 1 199 ? 71.766 28.784 -37.469 1.00 56.94 199 THR A CA 1
ATOM 1572 C C . THR A 1 199 ? 72.389 29.819 -36.521 1.00 56.94 199 THR A C 1
ATOM 1574 O O . THR A 1 199 ? 71.859 30.015 -35.431 1.00 56.94 199 THR A O 1
ATOM 1577 N N . GLU A 1 200 ? 73.457 30.521 -36.917 1.00 55.72 200 GLU A N 1
ATOM 1578 C CA . GLU A 1 200 ? 74.017 31.648 -36.158 1.00 55.72 200 GLU A CA 1
ATOM 1579 C C . GLU A 1 200 ? 73.082 32.871 -36.048 1.00 55.72 200 GLU A C 1
ATOM 1581 O O . GLU A 1 200 ? 73.092 33.533 -35.007 1.00 55.72 200 GLU A O 1
ATOM 1586 N N . ASP A 1 201 ? 72.239 33.163 -37.048 1.00 55.88 201 ASP A N 1
ATOM 1587 C CA . ASP A 1 201 ? 71.388 34.369 -37.025 1.00 55.88 201 ASP A CA 1
ATOM 1588 C C . ASP A 1 201 ? 70.173 34.227 -36.096 1.00 55.88 201 ASP A C 1
ATOM 1590 O O . ASP A 1 201 ? 69.673 35.219 -35.564 1.00 55.88 201 ASP A O 1
ATOM 1594 N N . PHE A 1 202 ? 69.735 32.995 -35.820 1.00 54.81 202 PHE A N 1
ATOM 1595 C CA . PHE A 1 202 ? 68.632 32.726 -34.893 1.00 54.81 202 PHE A CA 1
ATOM 1596 C C . PHE A 1 202 ? 69.041 32.962 -33.425 1.00 54.81 202 PHE A C 1
ATOM 1598 O O . PHE A 1 202 ? 68.256 33.462 -32.621 1.00 54.81 202 PHE A O 1
ATOM 1605 N N . TYR A 1 203 ? 70.298 32.670 -33.066 1.00 55.88 203 TYR A N 1
ATOM 1606 C CA . TYR A 1 203 ? 70.789 32.822 -31.690 1.00 55.88 203 TYR A CA 1
ATOM 1607 C C . TYR A 1 203 ? 71.201 34.256 -31.326 1.00 55.88 203 TYR A C 1
ATOM 1609 O O . TYR A 1 203 ? 71.264 34.589 -30.139 1.00 55.88 203 TYR A O 1
ATOM 1617 N N . SER A 1 204 ? 71.429 35.141 -32.305 1.00 59.00 204 SER A N 1
ATOM 1618 C CA . SER A 1 204 ? 71.721 36.553 -32.019 1.00 59.00 204 SER A CA 1
ATOM 1619 C C . SER A 1 204 ? 70.478 37.377 -31.651 1.00 59.00 204 SER A C 1
ATOM 1621 O O . SER A 1 204 ? 70.640 38.459 -31.079 1.00 59.00 204 SER A O 1
ATOM 1623 N N . SER A 1 205 ? 69.258 36.916 -31.950 1.00 58.06 205 SER A N 1
ATOM 1624 C CA . SER A 1 205 ? 68.031 37.674 -31.655 1.00 58.06 205 SER A CA 1
ATOM 1625 C C . SER A 1 205 ? 67.429 37.419 -30.270 1.00 58.06 205 SER A C 1
ATOM 1627 O O . SER A 1 205 ? 66.576 38.197 -29.852 1.00 58.06 205 SER A O 1
ATOM 1629 N N . GLU A 1 206 ? 67.871 36.394 -29.529 1.00 56.78 206 GLU A N 1
ATOM 1630 C CA . GLU A 1 206 ? 67.265 36.040 -28.229 1.00 56.78 206 GLU A CA 1
ATOM 1631 C C . GLU A 1 206 ? 68.102 36.396 -26.984 1.00 56.78 206 GLU A C 1
ATOM 1633 O O . GLU A 1 206 ? 67.548 36.421 -25.887 1.00 56.78 206 GLU A O 1
ATOM 1638 N N . VAL A 1 207 ? 69.401 36.722 -27.098 1.00 55.03 207 VAL A N 1
ATOM 1639 C CA . VAL A 1 207 ? 70.269 36.884 -25.899 1.00 55.03 207 VAL A CA 1
ATOM 1640 C C . VAL A 1 207 ? 70.751 38.317 -25.631 1.00 55.03 207 VAL A C 1
ATOM 1642 O O . VAL A 1 207 ? 71.130 38.633 -24.506 1.00 55.03 207 VAL A O 1
ATOM 1645 N N . PHE A 1 208 ? 70.658 39.244 -26.586 1.00 47.25 208 PHE A N 1
ATOM 1646 C CA . PHE A 1 208 ? 70.917 40.663 -26.313 1.00 47.25 208 PHE A CA 1
ATOM 1647 C C . PHE A 1 208 ? 69.775 41.530 -26.824 1.00 47.25 208 PHE A C 1
ATOM 1649 O O . PHE A 1 208 ? 69.775 41.983 -27.967 1.00 47.25 208 PHE A O 1
ATOM 1656 N N . GLY A 1 209 ? 68.824 41.813 -25.929 1.00 56.69 209 GLY A N 1
ATOM 1657 C CA . GLY A 1 209 ? 67.907 42.932 -26.097 1.00 56.69 209 GLY A CA 1
ATOM 1658 C C . GLY A 1 209 ? 68.706 44.204 -26.382 1.00 56.69 209 GLY A C 1
ATOM 1659 O O . GLY A 1 209 ? 69.496 44.661 -25.549 1.00 56.69 209 GLY A O 1
ATOM 1660 N N . LYS A 1 210 ? 68.541 44.766 -27.579 1.00 41.59 210 LYS A N 1
ATOM 1661 C CA . LYS A 1 210 ? 69.094 46.079 -27.902 1.00 41.59 210 LYS A CA 1
ATOM 1662 C C . LYS A 1 210 ? 68.094 47.158 -27.497 1.00 41.59 210 LYS A C 1
ATOM 1664 O O . LYS A 1 210 ? 67.050 47.294 -28.120 1.00 41.59 210 LYS A O 1
ATOM 1669 N N . LYS A 1 211 ? 68.480 47.814 -26.397 1.00 46.41 211 LYS A N 1
ATOM 1670 C CA . LYS A 1 211 ? 68.429 49.253 -26.077 1.00 46.41 211 LYS A CA 1
ATOM 1671 C C . LYS A 1 211 ? 67.386 50.114 -26.779 1.00 46.41 211 LYS A C 1
ATOM 1673 O O . LYS A 1 211 ? 67.500 50.277 -28.011 1.00 46.41 211 LYS A O 1
#

Radius of gyration: 62.69 Å; chains: 1; bounding box: 141×64×144 Å

pLDDT: mean 78.43, std 14.27, range [35.12, 93.88]